Protein AF-A0AAD8BVH4-F1 (afdb_monomer_lite)

InterPro domains:
  IPR006703 AIG1-type guanine nucleotide-binding (G) domain [PF04548] (7-81)
  IPR027417 P-loop containing nucleoside triphosphate hydrolase [G3DSA:3.40.50.300] (2-95)

Secondary structure (DSSP, 8-state):
------HHHHHHT--THHHHHHHHTTT------TT---HHHHHHHHHHHHHHHHT--STTPPP--HHHHHHHHHHHHHHHHHHHHHHHHHHHHHHHHHHHHHT--TT-HHHHHHHHHHHHHHHHHHHHHHHHHHTT-STTHHHHHHHHHHHHHHHHHHHHHHHHHHHHHHHHHHHHHHHHHHHHHHHHHHHHHHHHHHHHHHHHHHHHHHHHHHHHHHHHHHHHHHHHHHHHHHHHHHHHHHHHHHHHHHHSSSSSS--

Organism: Biomphalaria pfeifferi (NCBI:txid112525)

pLDDT: mean 87.46, std 13.31, range [35.53, 96.5]

Sequence (259 aa):
MNKSGSFQDWCLSQKGPFYDLFAECGNRAVLFDNKTMEQIKKEQQLNQLLEIVKALSSDGHRYTNQYFLKAEAERAKTVKKNKPEIQEHNMKEASLIIQKLGKLDICDRAKTLPRLHMLQLRTEDLLNNVVYQDKNTGALKDIIQHANGIKKTVESYIHCTEIAAGIVIKLQQQIDEHQEHRENQVNLISEKILNQNKLSALDKHLKARVRALEIEHLNLSRNTVTRYALAIGKILADSMWHVAPIALGLLGLFAFLNK

Foldseek 3Di:
DDDPDDPLVVQCPDDDPSVVVCVVVVVDDADDDPPDPDPVNVVVSVVSVVVSVVPPPPVPDDDDDPVNVVVLVVLLVVLLVCVVVLVVVLVVLLVVLVVLVVPADLPPLVPRLVSLVVSLVSLVVSLVVLVVSCVPSCSCVVSNVSSVVSNVVSVVSNVVSVVVVVVVVVVVVVVVVVVVVVVVVVVVVVVVVVVVVVVVVVVVVVVVVVVVVVVVVVVVVVVVVVVVVVVVVVVVVVVVVVCVVVVVVVVVVVVPPPD

Structure (mmCIF, N/CA/C/O backbone):
data_AF-A0AAD8BVH4-F1
#
_entry.id   AF-A0AAD8BVH4-F1
#
loop_
_atom_site.group_PDB
_atom_site.id
_atom_site.type_symbol
_atom_site.label_atom_id
_atom_site.label_alt_id
_atom_site.label_comp_id
_atom_site.label_asym_id
_atom_site.label_entity_id
_atom_site.label_seq_id
_atom_site.pdbx_PDB_ins_code
_atom_site.Cartn_x
_atom_site.Cartn_y
_atom_site.Cartn_z
_atom_site.occupancy
_atom_site.B_iso_or_equiv
_atom_site.auth_seq_id
_atom_site.auth_comp_id
_atom_site.auth_asym_id
_atom_site.auth_atom_id
_atom_site.pdbx_PDB_model_num
ATOM 1 N N . MET A 1 1 ? 18.518 -1.195 62.836 1.00 35.53 1 MET A N 1
ATOM 2 C CA . MET A 1 1 ? 19.210 -2.160 61.956 1.00 35.53 1 MET A CA 1
ATOM 3 C C . MET A 1 1 ? 18.305 -2.442 60.768 1.00 35.53 1 MET A C 1
ATOM 5 O O . MET A 1 1 ? 17.329 -3.165 60.919 1.00 35.53 1 MET A O 1
ATOM 9 N N . ASN A 1 2 ? 18.559 -1.792 59.630 1.00 41.38 2 ASN A N 1
ATOM 10 C CA . ASN A 1 2 ? 17.751 -1.952 58.421 1.00 41.38 2 ASN A CA 1
ATOM 11 C C . ASN A 1 2 ? 18.075 -3.307 57.791 1.00 41.38 2 ASN A C 1
ATOM 13 O O . ASN A 1 2 ? 19.156 -3.484 57.236 1.00 41.38 2 ASN A O 1
ATOM 17 N N . LYS A 1 3 ? 17.156 -4.272 57.909 1.00 52.19 3 LYS A N 1
ATOM 18 C CA . LYS A 1 3 ? 17.205 -5.487 57.096 1.00 52.19 3 LYS A CA 1
ATOM 19 C C . LYS A 1 3 ? 17.073 -5.054 55.636 1.00 52.19 3 LYS A C 1
ATOM 21 O O . LYS A 1 3 ? 16.069 -4.456 55.262 1.00 52.19 3 LYS A O 1
ATOM 26 N N . SER A 1 4 ? 18.095 -5.341 54.841 1.00 55.72 4 SER A N 1
ATOM 27 C CA . SER A 1 4 ? 18.098 -5.280 53.381 1.00 55.72 4 SER A CA 1
ATOM 28 C C . SER A 1 4 ? 17.136 -6.335 52.819 1.00 55.72 4 SER A C 1
ATOM 30 O O . SER A 1 4 ? 17.567 -7.381 52.343 1.00 55.72 4 SER A O 1
ATOM 32 N N . GLY A 1 5 ? 15.834 -6.105 52.980 1.00 67.06 5 GLY A N 1
ATOM 33 C CA . GLY A 1 5 ? 14.772 -6.895 52.362 1.00 67.06 5 GLY A CA 1
ATOM 34 C C . GLY A 1 5 ? 14.331 -6.271 51.042 1.00 67.06 5 GLY A C 1
ATOM 35 O O . GLY A 1 5 ? 14.492 -5.067 50.827 1.00 67.06 5 GLY A O 1
ATOM 36 N N . SER A 1 6 ? 13.778 -7.090 50.155 1.00 87.38 6 SER A N 1
ATOM 37 C CA . SER A 1 6 ? 13.094 -6.611 48.955 1.00 87.38 6 SER A CA 1
ATOM 38 C C . SER A 1 6 ? 11.838 -5.805 49.328 1.00 87.38 6 SER A C 1
ATOM 40 O O . SER A 1 6 ? 11.331 -5.889 50.448 1.00 87.38 6 SER A O 1
ATOM 42 N N . PHE A 1 7 ? 11.289 -5.034 48.383 1.00 90.19 7 PHE A N 1
ATOM 43 C CA . PHE A 1 7 ? 10.006 -4.343 48.582 1.00 90.19 7 PHE A CA 1
ATOM 44 C C . PHE A 1 7 ? 8.879 -5.314 48.977 1.00 90.19 7 PHE A C 1
ATOM 46 O O . PHE A 1 7 ? 8.057 -4.996 49.834 1.00 90.19 7 PHE A O 1
ATOM 53 N N . GLN A 1 8 ? 8.890 -6.527 48.421 1.00 90.44 8 GLN A N 1
ATOM 54 C CA . GLN A 1 8 ? 7.919 -7.564 48.756 1.00 90.44 8 GLN A CA 1
ATOM 55 C C . GLN A 1 8 ? 8.024 -7.991 50.229 1.00 90.44 8 GLN A C 1
ATOM 57 O O . GLN A 1 8 ? 7.004 -8.135 50.902 1.00 90.44 8 GLN A O 1
ATOM 62 N N . ASP A 1 9 ? 9.244 -8.122 50.757 1.00 92.38 9 ASP A N 1
ATOM 63 C CA . ASP A 1 9 ? 9.472 -8.444 52.173 1.00 92.38 9 ASP A CA 1
ATOM 64 C C . ASP A 1 9 ? 8.968 -7.322 53.084 1.00 92.38 9 ASP A C 1
ATOM 66 O O . ASP A 1 9 ? 8.397 -7.574 54.148 1.00 92.38 9 ASP A O 1
ATOM 70 N N . TRP A 1 10 ? 9.135 -6.069 52.647 1.00 94.06 10 TRP A N 1
ATOM 71 C CA . TRP A 1 10 ? 8.569 -4.924 53.347 1.00 94.06 10 TRP A CA 1
ATOM 72 C C . TRP A 1 10 ? 7.039 -5.011 53.390 1.00 94.06 10 TRP A C 1
ATOM 74 O O . TRP A 1 10 ? 6.486 -4.899 54.485 1.00 94.06 10 TRP A O 1
ATOM 84 N N . CYS A 1 11 ? 6.364 -5.294 52.267 1.00 93.56 11 CYS A N 1
ATOM 85 C CA . CYS A 1 11 ? 4.905 -5.471 52.216 1.00 93.56 11 CYS A CA 1
ATOM 86 C C . CYS A 1 11 ? 4.417 -6.591 53.148 1.00 93.56 11 CYS A C 1
ATOM 88 O O . CYS A 1 11 ? 3.475 -6.383 53.909 1.00 93.56 11 CYS A O 1
ATOM 90 N N . LEU A 1 12 ? 5.092 -7.745 53.145 1.00 92.62 12 LEU A N 1
ATOM 91 C CA . LEU A 1 12 ? 4.748 -8.896 53.990 1.00 92.62 12 LEU A CA 1
ATOM 92 C C . LEU A 1 12 ? 4.963 -8.640 55.488 1.00 92.62 12 LEU A C 1
ATOM 94 O O . LEU A 1 12 ? 4.329 -9.280 56.321 1.00 92.62 12 LEU A O 1
ATOM 98 N N . SER A 1 13 ? 5.854 -7.711 55.843 1.00 93.56 13 SER A N 1
ATOM 99 C CA . SER A 1 13 ? 6.112 -7.343 57.241 1.00 93.56 13 SER A CA 1
ATOM 100 C C . SER A 1 13 ? 5.105 -6.343 57.827 1.00 93.56 13 SER A C 1
ATOM 102 O O . SER A 1 13 ? 5.124 -6.102 59.039 1.00 93.56 13 SER A O 1
ATOM 104 N N . GLN A 1 14 ? 4.240 -5.754 56.991 1.00 94.50 14 GLN A N 1
ATOM 105 C CA . GLN A 1 14 ? 3.216 -4.806 57.434 1.00 94.50 14 GLN A CA 1
ATOM 106 C C . GLN A 1 14 ? 2.093 -5.508 58.216 1.00 94.50 14 GLN A C 1
ATOM 108 O O . GLN A 1 14 ? 1.915 -6.721 58.135 1.00 94.50 14 GLN A O 1
ATOM 113 N N . LYS A 1 15 ? 1.323 -4.739 58.996 1.00 94.69 15 LYS A N 1
ATOM 114 C CA . LYS A 1 15 ? 0.205 -5.239 59.816 1.00 94.69 15 LYS A CA 1
ATOM 115 C C . LYS A 1 15 ? -1.032 -4.353 59.667 1.00 94.69 15 LYS A C 1
ATOM 117 O O . LYS A 1 15 ? -0.919 -3.186 59.293 1.00 94.69 15 LYS A O 1
ATOM 122 N N . GLY A 1 16 ? -2.192 -4.892 60.038 1.00 95.75 16 GLY A N 1
ATOM 123 C CA . GLY A 1 16 ? -3.461 -4.163 60.051 1.00 95.75 16 GLY A CA 1
ATOM 124 C C . GLY A 1 16 ? -4.034 -3.942 58.645 1.00 95.75 16 GLY A C 1
ATOM 125 O O . GLY A 1 16 ? -3.725 -4.723 57.746 1.00 95.75 16 GLY A O 1
ATOM 126 N N . PRO A 1 17 ? -4.797 -2.853 58.423 1.00 96.50 17 PRO A N 1
ATOM 127 C CA . PRO A 1 17 ? -5.592 -2.670 57.203 1.00 96.50 17 PRO A CA 1
ATOM 128 C C . PRO A 1 17 ? -4.803 -2.754 55.890 1.00 96.50 17 PRO A C 1
ATOM 130 O O . PRO A 1 17 ? -5.338 -3.169 54.867 1.00 96.50 17 PRO A O 1
ATOM 133 N N . PHE A 1 18 ? -3.523 -2.367 55.901 1.00 94.50 18 PHE A N 1
ATOM 134 C CA . PHE A 1 18 ? -2.667 -2.489 54.720 1.00 94.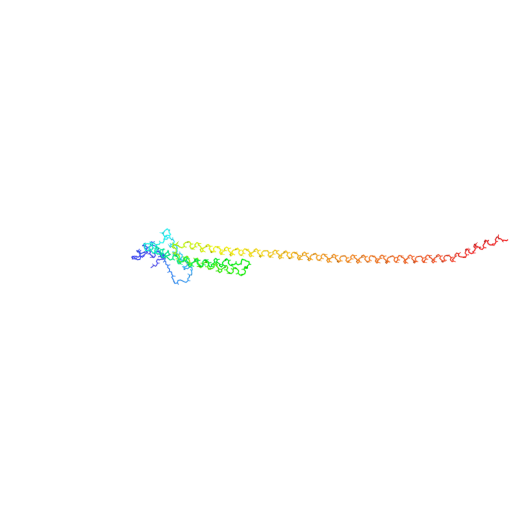50 18 PHE A CA 1
ATOM 135 C C . PHE A 1 18 ? -2.379 -3.951 54.364 1.00 94.50 18 PHE A C 1
ATOM 137 O O . PHE A 1 18 ? -2.430 -4.314 53.192 1.00 94.50 18 PHE A O 1
ATOM 144 N N . TYR A 1 19 ? -2.061 -4.777 55.366 1.00 95.44 19 TYR A N 1
ATOM 145 C CA . TYR A 1 19 ? -1.791 -6.197 55.150 1.00 95.44 19 TYR A CA 1
ATOM 146 C C . TYR A 1 19 ? -3.046 -6.906 54.639 1.00 95.44 19 TYR A C 1
ATOM 148 O O . TYR A 1 19 ? -2.961 -7.677 53.687 1.00 95.44 19 TYR A O 1
ATOM 156 N N . ASP A 1 20 ? -4.205 -6.576 55.214 1.00 96.50 20 ASP A N 1
ATOM 157 C CA . ASP A 1 20 ? -5.492 -7.140 54.805 1.00 96.50 20 ASP A CA 1
ATOM 158 C C . ASP A 1 20 ? -5.790 -6.814 53.330 1.00 96.50 20 ASP A C 1
ATOM 160 O O . ASP A 1 20 ? -6.040 -7.720 52.536 1.00 96.50 20 ASP A O 1
ATOM 164 N N . LEU A 1 21 ? -5.633 -5.548 52.918 1.00 96.12 21 LEU A N 1
ATOM 165 C CA . LEU A 1 21 ? -5.791 -5.130 51.519 1.00 96.12 21 LEU A CA 1
ATOM 166 C C . LEU A 1 21 ? -4.787 -5.819 50.581 1.00 96.12 21 LEU A C 1
ATOM 168 O O . LEU A 1 21 ? -5.137 -6.252 49.483 1.00 96.12 21 LEU A O 1
ATOM 172 N N . PHE A 1 22 ? -3.523 -5.920 50.994 1.00 94.38 22 PHE A N 1
ATOM 173 C CA . PHE A 1 22 ? -2.490 -6.583 50.203 1.00 94.38 22 PHE A CA 1
ATOM 174 C C . PHE A 1 22 ? -2.812 -8.070 49.984 1.00 94.38 22 PHE A C 1
ATOM 176 O O . PHE A 1 22 ? -2.666 -8.574 48.864 1.00 94.38 22 PHE A O 1
ATOM 183 N N . ALA A 1 23 ? -3.318 -8.744 51.021 1.00 94.31 23 ALA A N 1
ATOM 184 C CA . ALA A 1 23 ? -3.772 -10.127 50.958 1.00 94.31 23 ALA A CA 1
ATOM 185 C C . ALA A 1 23 ? -5.018 -10.289 50.067 1.00 94.31 23 ALA A C 1
ATOM 187 O O . ALA A 1 23 ? -5.037 -11.182 49.219 1.00 94.31 23 ALA A O 1
ATOM 188 N N . GLU A 1 24 ? -6.017 -9.403 50.175 1.00 94.50 24 GLU A N 1
ATOM 189 C CA . GLU A 1 24 ? -7.196 -9.371 49.288 1.00 94.50 24 GLU A CA 1
ATOM 190 C C . GLU A 1 24 ? -6.807 -9.192 47.813 1.00 94.50 24 GLU A C 1
ATOM 192 O O . GLU A 1 24 ? -7.385 -9.803 46.911 1.00 94.50 24 GLU A O 1
ATOM 197 N N . CYS A 1 25 ? -5.768 -8.398 47.550 1.00 92.94 25 CYS A N 1
ATOM 198 C CA . CYS A 1 25 ? -5.201 -8.229 46.220 1.00 92.94 25 CYS A CA 1
ATOM 199 C C . CYS A 1 25 ? -4.320 -9.406 45.767 1.00 92.94 25 CYS A C 1
ATOM 201 O O . CYS A 1 25 ? -3.724 -9.307 44.692 1.00 92.94 25 CYS A O 1
ATOM 203 N N . GLY A 1 26 ? -4.236 -10.509 46.515 1.00 91.94 26 GLY A N 1
ATOM 204 C CA . GLY A 1 26 ? -3.460 -11.698 46.154 1.00 91.94 26 GLY A CA 1
ATOM 205 C C . GLY A 1 26 ? -1.948 -11.491 46.240 1.00 91.94 26 GLY A C 1
ATOM 206 O O . GLY A 1 26 ? -1.212 -12.046 45.427 1.00 91.94 26 GLY A O 1
ATOM 207 N N . ASN A 1 27 ? -1.483 -10.659 47.177 1.00 93.38 27 ASN A N 1
ATOM 208 C CA . ASN A 1 27 ? -0.072 -10.302 47.375 1.00 93.38 27 ASN A CA 1
ATOM 209 C C . ASN A 1 27 ? 0.599 -9.662 46.142 1.00 93.38 27 ASN A C 1
ATOM 211 O O . ASN A 1 27 ? 1.822 -9.722 45.978 1.00 93.38 27 ASN A O 1
ATOM 215 N N . ARG A 1 28 ? -0.202 -9.051 45.259 1.00 92.25 28 ARG A N 1
ATOM 216 C CA . ARG A 1 28 ? 0.262 -8.343 44.059 1.00 92.25 28 ARG A CA 1
ATOM 217 C C . ARG A 1 28 ? 0.547 -6.883 44.409 1.00 92.25 28 ARG A C 1
ATOM 219 O O . ARG A 1 28 ? -0.378 -6.141 44.724 1.00 92.25 28 ARG A O 1
ATOM 226 N N . ALA A 1 29 ? 1.806 -6.461 44.319 1.00 93.44 29 ALA A N 1
ATOM 227 C CA . ALA A 1 29 ? 2.207 -5.063 44.474 1.00 93.44 29 ALA A CA 1
ATOM 228 C C . ALA A 1 29 ? 3.377 -4.715 43.549 1.00 93.44 29 ALA A C 1
ATOM 230 O O . ALA A 1 29 ? 4.194 -5.569 43.210 1.00 93.44 29 ALA A O 1
ATOM 231 N N . VAL A 1 30 ? 3.459 -3.441 43.160 1.00 93.19 30 VAL A N 1
ATOM 232 C CA . VAL A 1 30 ? 4.566 -2.883 42.371 1.00 93.19 30 VAL A CA 1
ATOM 233 C C . VAL A 1 30 ? 4.955 -1.537 42.957 1.00 93.19 30 VAL A C 1
ATOM 235 O O . VAL A 1 30 ? 4.087 -0.733 43.296 1.00 93.19 30 VAL A O 1
ATOM 238 N N . LEU A 1 31 ? 6.259 -1.288 43.055 1.00 93.75 31 LEU A N 1
ATOM 239 C CA . LEU A 1 31 ? 6.808 -0.015 43.502 1.00 93.75 31 LEU A CA 1
ATOM 240 C C . LEU A 1 31 ? 7.266 0.807 42.294 1.00 93.75 31 LEU A C 1
ATOM 242 O O . LEU A 1 31 ? 8.107 0.359 41.518 1.00 93.75 31 LEU A O 1
ATOM 246 N N . PHE A 1 32 ? 6.747 2.027 42.174 1.00 95.50 32 PHE A N 1
ATOM 247 C CA . PHE A 1 32 ? 7.153 2.986 41.148 1.00 95.50 32 PHE A CA 1
ATOM 248 C C . PHE A 1 32 ? 7.936 4.142 41.767 1.00 95.50 32 PHE A C 1
ATOM 250 O O . PHE A 1 32 ? 7.490 4.754 42.739 1.00 95.50 32 PHE A O 1
ATOM 257 N N . ASP A 1 33 ? 9.070 4.486 41.155 1.00 95.69 33 ASP A N 1
ATOM 258 C CA . ASP A 1 33 ? 9.772 5.742 41.422 1.00 95.69 33 ASP A CA 1
ATOM 259 C C . ASP A 1 33 ? 9.446 6.739 40.308 1.00 95.69 33 ASP A C 1
ATOM 261 O O . ASP A 1 33 ? 10.172 6.875 39.325 1.00 95.69 33 ASP A O 1
ATOM 265 N N . ASN A 1 34 ? 8.342 7.466 40.476 1.00 96.06 34 ASN A N 1
ATOM 266 C CA . ASN A 1 34 ? 7.872 8.442 39.489 1.00 96.06 34 ASN A CA 1
ATOM 267 C C . ASN A 1 34 ? 8.801 9.661 39.323 1.00 96.06 34 ASN A C 1
ATOM 269 O O . ASN A 1 34 ? 8.545 10.500 38.461 1.00 96.06 34 ASN A O 1
ATOM 273 N N . LYS A 1 35 ? 9.855 9.791 40.142 1.00 96.50 35 LYS A N 1
ATOM 274 C CA . LYS A 1 35 ? 10.849 10.868 40.035 1.00 96.50 35 LYS A CA 1
ATOM 275 C C . LYS A 1 35 ? 12.102 10.441 39.273 1.00 96.50 35 LYS A C 1
ATOM 277 O O . LYS A 1 35 ? 12.937 11.294 38.972 1.00 96.50 35 LYS A O 1
ATOM 282 N N . THR A 1 36 ? 12.253 9.154 38.960 1.00 94.19 36 THR A N 1
ATOM 283 C CA . THR A 1 36 ? 13.431 8.673 38.241 1.00 94.19 36 THR A CA 1
ATOM 284 C C . THR A 1 36 ? 13.495 9.271 36.833 1.00 94.19 36 THR A C 1
ATOM 286 O O . THR A 1 36 ? 12.498 9.323 36.109 1.00 94.19 36 THR A O 1
ATOM 289 N N . MET A 1 37 ? 14.679 9.723 36.420 1.00 95.25 37 MET A N 1
ATOM 290 C CA . MET A 1 37 ? 14.934 10.197 35.051 1.00 95.25 37 MET A CA 1
ATOM 291 C C . MET A 1 37 ? 15.593 9.117 34.186 1.00 95.25 37 MET A C 1
ATOM 293 O O . MET A 1 37 ? 15.689 9.268 32.972 1.00 95.25 37 MET A O 1
ATOM 297 N N . GLU A 1 38 ? 16.006 8.005 34.796 1.00 96.44 38 GLU A N 1
ATOM 298 C CA . GLU A 1 38 ? 16.668 6.899 34.115 1.00 96.44 38 GLU A CA 1
ATOM 299 C C . GLU A 1 38 ? 15.652 6.055 33.338 1.00 96.44 38 GLU A C 1
ATOM 301 O O . GLU A 1 38 ? 14.814 5.366 33.922 1.00 96.44 38 GLU A O 1
ATOM 306 N N . GLN A 1 39 ? 15.753 6.075 32.008 1.00 95.69 39 GLN A N 1
ATOM 307 C CA . GLN A 1 39 ? 14.841 5.349 31.119 1.00 95.69 39 GLN A CA 1
ATOM 308 C C . GLN A 1 39 ? 14.821 3.839 31.402 1.00 95.69 39 GLN A C 1
ATOM 310 O O . GLN A 1 39 ? 13.753 3.237 31.451 1.00 95.69 39 GLN A O 1
ATOM 315 N N . ILE A 1 40 ? 15.985 3.250 31.690 1.00 96.25 40 ILE A N 1
ATOM 316 C CA . ILE A 1 40 ? 16.108 1.820 32.006 1.00 96.25 40 ILE A CA 1
ATOM 317 C C . ILE A 1 40 ? 15.288 1.463 33.255 1.00 96.25 40 ILE A C 1
ATOM 319 O O . ILE A 1 40 ? 14.570 0.465 33.256 1.00 96.25 40 ILE A O 1
ATOM 323 N N . LYS A 1 41 ? 15.334 2.290 34.309 1.00 94.25 41 LYS A N 1
ATOM 324 C CA . LYS A 1 41 ? 14.553 2.058 35.535 1.00 94.25 41 LYS A CA 1
ATOM 325 C C . LYS A 1 41 ? 13.051 2.198 35.286 1.00 94.25 41 LYS A C 1
ATOM 327 O O . LYS A 1 41 ? 12.281 1.406 35.825 1.00 94.25 41 LYS A O 1
ATOM 332 N N . LYS A 1 42 ? 12.633 3.145 34.437 1.00 95.44 42 LYS A N 1
ATOM 333 C CA . LYS A 1 42 ? 11.223 3.290 34.023 1.00 95.44 42 LYS A CA 1
ATOM 334 C C . LYS A 1 42 ? 10.725 2.051 33.289 1.00 95.44 42 LYS A C 1
ATOM 336 O O . LYS A 1 42 ? 9.660 1.535 33.611 1.00 95.44 42 LYS A O 1
ATOM 341 N N . GLU A 1 43 ? 11.505 1.557 32.332 1.00 96.31 43 GLU A N 1
ATOM 342 C CA . GLU A 1 43 ? 11.167 0.354 31.568 1.00 96.31 43 GLU A CA 1
ATOM 343 C C . GLU A 1 43 ? 11.117 -0.886 32.460 1.00 96.31 43 GLU A C 1
ATOM 345 O O . GLU A 1 43 ? 10.186 -1.677 32.350 1.00 96.31 43 GLU A O 1
ATOM 350 N N . GLN A 1 44 ? 12.054 -1.034 33.400 1.00 95.06 44 GLN A N 1
ATOM 351 C CA . GLN A 1 44 ? 12.033 -2.128 34.374 1.00 95.06 44 GLN A CA 1
ATOM 352 C C . GLN A 1 44 ? 10.771 -2.104 35.249 1.00 95.06 44 GLN A C 1
ATOM 354 O O . GLN A 1 44 ? 10.120 -3.137 35.398 1.00 95.06 44 GLN A O 1
ATOM 359 N N . GLN A 1 45 ? 10.391 -0.939 35.784 1.00 94.56 45 GLN A N 1
ATOM 360 C CA . GLN A 1 45 ? 9.173 -0.780 36.593 1.00 94.56 45 GLN A CA 1
ATOM 361 C C . GLN A 1 45 ? 7.902 -1.055 35.775 1.00 94.56 45 GLN A C 1
ATOM 363 O O . GLN A 1 45 ? 6.994 -1.748 36.241 1.00 94.56 45 GLN A O 1
ATOM 368 N N . LEU A 1 46 ? 7.851 -0.573 34.529 1.00 95.88 46 LEU A N 1
ATOM 369 C CA . LEU A 1 46 ? 6.743 -0.842 33.614 1.00 95.88 46 LEU A CA 1
ATOM 370 C C . LEU A 1 46 ? 6.631 -2.336 33.289 1.00 95.88 46 LEU A C 1
ATOM 372 O O . LEU A 1 46 ? 5.539 -2.897 33.343 1.00 95.88 46 LEU A O 1
ATOM 376 N N . ASN A 1 47 ? 7.751 -2.992 32.992 1.00 96.00 47 ASN A N 1
ATOM 377 C CA . ASN A 1 47 ? 7.774 -4.418 32.684 1.00 96.00 47 ASN A CA 1
ATOM 378 C C . ASN A 1 47 ? 7.312 -5.256 33.882 1.00 96.00 47 ASN A C 1
ATOM 380 O O . ASN A 1 47 ? 6.507 -6.163 33.697 1.00 96.00 47 ASN A O 1
ATOM 384 N N . GLN A 1 48 ? 7.727 -4.919 35.108 1.00 94.50 48 GLN A N 1
ATOM 385 C CA . GLN A 1 48 ? 7.232 -5.584 36.322 1.00 94.50 48 GLN A CA 1
ATOM 386 C C . GLN A 1 48 ? 5.705 -5.495 36.450 1.00 94.50 48 GLN A C 1
ATOM 388 O O . GLN A 1 48 ? 5.050 -6.498 36.738 1.00 94.50 48 GLN A O 1
ATOM 393 N N . LEU A 1 49 ? 5.122 -4.321 36.185 1.00 95.12 49 LEU A N 1
ATOM 394 C CA . LEU A 1 49 ? 3.669 -4.149 36.167 1.00 95.12 49 LEU A CA 1
ATOM 395 C C . LEU A 1 49 ? 3.006 -5.015 35.089 1.00 95.12 49 LEU A C 1
ATOM 397 O O . LEU A 1 49 ? 2.021 -5.695 35.374 1.00 95.12 49 LEU A O 1
ATOM 401 N N . LEU A 1 50 ? 3.534 -5.005 33.864 1.00 93.88 50 LEU A N 1
ATOM 402 C CA . LEU A 1 50 ? 2.971 -5.775 32.754 1.00 93.88 50 LEU A CA 1
ATOM 403 C C . LEU A 1 50 ? 3.022 -7.284 33.013 1.00 93.88 50 LEU A C 1
ATOM 405 O O . LEU A 1 50 ? 2.056 -7.972 32.695 1.00 93.88 50 LEU A O 1
ATOM 409 N N . GLU A 1 51 ? 4.093 -7.797 33.618 1.00 92.31 51 GLU A N 1
ATOM 410 C CA . GLU A 1 51 ? 4.193 -9.212 33.989 1.00 92.31 51 GLU A CA 1
ATOM 411 C C . GLU A 1 51 ? 3.153 -9.602 35.047 1.00 92.31 51 GLU A C 1
ATOM 413 O O . GLU A 1 51 ? 2.480 -10.622 34.901 1.00 92.31 51 GLU A O 1
ATOM 418 N N . ILE A 1 52 ? 2.922 -8.756 36.057 1.00 90.94 52 ILE A N 1
ATOM 419 C CA . ILE A 1 52 ? 1.859 -8.994 37.047 1.00 90.94 52 ILE A CA 1
ATOM 420 C C . ILE A 1 52 ? 0.476 -8.964 36.393 1.00 90.94 52 ILE A C 1
ATOM 422 O O . ILE A 1 52 ? -0.352 -9.817 36.701 1.00 90.94 52 ILE A O 1
ATOM 426 N N . VAL A 1 53 ? 0.224 -8.024 35.476 1.00 89.81 53 VAL A N 1
ATOM 427 C CA . VAL A 1 53 ? -1.048 -7.940 34.739 1.00 89.81 53 VAL A CA 1
ATOM 428 C C . VAL A 1 53 ? -1.265 -9.172 33.857 1.00 89.81 53 VAL A C 1
ATOM 430 O O . VAL A 1 53 ? -2.373 -9.702 33.835 1.00 89.81 53 VAL A O 1
ATOM 433 N N . LYS A 1 54 ? -0.229 -9.664 33.166 1.00 87.88 54 LYS A N 1
ATOM 434 C CA . LYS A 1 54 ? -0.301 -10.901 32.365 1.00 87.88 54 LYS A CA 1
ATOM 435 C C . LYS A 1 54 ? -0.581 -12.134 33.225 1.00 87.88 54 LYS A C 1
ATOM 437 O O . LYS A 1 54 ? -1.287 -13.029 32.775 1.00 87.88 54 LYS A O 1
ATOM 442 N N . ALA A 1 55 ? -0.045 -12.173 34.444 1.00 87.25 55 ALA A N 1
ATOM 443 C CA . ALA A 1 55 ? -0.252 -13.260 35.395 1.00 87.25 55 ALA A CA 1
ATOM 444 C C . ALA A 1 55 ? -1.614 -13.204 36.119 1.00 87.25 55 ALA A C 1
ATOM 446 O O . ALA A 1 55 ? -1.913 -14.093 36.916 1.00 87.25 55 ALA A O 1
ATOM 447 N N . LEU A 1 56 ? -2.450 -12.182 35.879 1.00 87.44 56 LEU A N 1
ATOM 448 C CA . LEU A 1 56 ? -3.814 -12.150 36.407 1.00 87.44 56 LEU A CA 1
ATOM 449 C C . LEU A 1 56 ? -4.630 -13.287 35.775 1.00 87.44 56 LEU A C 1
ATOM 451 O O . LEU A 1 56 ? -5.042 -13.208 34.620 1.00 87.44 56 LEU A O 1
ATOM 455 N N . SER A 1 57 ? -4.869 -14.343 36.555 1.00 64.75 57 SER A N 1
ATOM 456 C CA . SER A 1 57 ? -5.686 -15.500 36.183 1.00 64.75 57 SER A CA 1
ATOM 457 C C . SER A 1 57 ? -7.149 -15.105 35.999 1.00 64.75 57 SER A C 1
ATOM 459 O O . SER A 1 57 ? -7.963 -15.206 36.915 1.00 64.75 57 SER A O 1
ATOM 461 N N . SER A 1 58 ? -7.486 -14.623 34.812 1.00 68.12 58 SER A N 1
ATOM 462 C CA . SER A 1 58 ? -8.867 -14.415 34.386 1.00 68.12 58 SER A CA 1
ATOM 463 C C . SER A 1 58 ? -9.186 -15.123 33.070 1.00 68.12 58 SER A C 1
ATOM 465 O O . SER A 1 58 ? -10.146 -14.745 32.412 1.00 68.12 58 SER A O 1
ATOM 467 N N . ASP A 1 59 ? -8.382 -16.106 32.644 1.00 70.69 59 ASP A N 1
ATOM 468 C CA . ASP A 1 59 ? -8.479 -16.748 31.319 1.00 70.69 59 ASP A CA 1
ATOM 469 C C . ASP A 1 59 ? -8.528 -15.723 30.163 1.00 70.69 59 ASP A C 1
ATOM 471 O O . ASP A 1 59 ? -9.146 -15.924 29.118 1.00 70.69 59 ASP A O 1
ATOM 475 N N . GLY A 1 60 ? -7.888 -14.564 30.365 1.00 73.88 60 GLY A N 1
ATOM 476 C CA . GLY A 1 60 ? -7.911 -13.436 29.432 1.00 73.88 60 GLY A CA 1
ATOM 477 C C . GLY A 1 60 ? -9.192 -12.590 29.474 1.00 73.88 60 GLY A C 1
ATOM 478 O O . GLY A 1 60 ? -9.362 -11.686 28.653 1.00 73.88 60 GLY A O 1
ATOM 479 N N . HIS A 1 61 ? -10.105 -12.840 30.411 1.00 80.94 61 HIS A N 1
ATOM 480 C CA . HIS A 1 61 ? -11.332 -12.068 30.581 1.00 80.94 61 HIS A CA 1
ATOM 481 C C . HIS A 1 61 ? -11.100 -10.800 31.400 1.00 80.94 61 HIS A C 1
ATOM 483 O O . HIS A 1 61 ? -10.362 -10.762 32.384 1.00 80.94 61 HIS A O 1
ATOM 489 N N . ARG A 1 62 ? -11.759 -9.722 30.983 1.00 85.81 62 ARG A N 1
ATOM 490 C CA . ARG A 1 62 ? -11.750 -8.451 31.711 1.00 85.81 62 ARG A CA 1
ATOM 491 C C . ARG A 1 62 ? -12.730 -8.525 32.874 1.00 85.81 62 ARG A C 1
ATOM 493 O O . ARG A 1 62 ? -13.712 -9.263 32.813 1.00 85.81 62 ARG A O 1
ATOM 500 N N . TYR A 1 63 ? -12.499 -7.705 33.896 1.00 87.75 63 TYR A N 1
ATOM 501 C CA . TYR A 1 63 ? -13.493 -7.495 34.943 1.00 87.75 63 TYR A CA 1
ATOM 502 C C . TYR A 1 63 ? -14.840 -7.110 34.315 1.00 87.75 63 TYR A C 1
ATOM 504 O O . TYR A 1 63 ? -14.917 -6.176 33.514 1.00 87.75 63 TYR A O 1
ATOM 512 N N . THR A 1 64 ? -15.889 -7.850 34.666 1.00 89.38 64 THR A N 1
ATOM 513 C CA . THR A 1 64 ? -17.246 -7.643 34.161 1.00 89.38 64 THR A CA 1
ATOM 514 C C . THR A 1 64 ? -18.258 -7.799 35.288 1.00 89.38 64 THR A C 1
ATOM 516 O O . THR A 1 64 ? -18.037 -8.524 36.256 1.00 89.38 64 THR A O 1
ATOM 519 N N . ASN A 1 65 ? -19.375 -7.089 35.174 1.00 92.50 65 ASN A N 1
ATOM 520 C CA . ASN A 1 65 ? -20.501 -7.147 36.094 1.00 92.50 65 ASN A CA 1
ATOM 521 C C . ASN A 1 65 ? -21.793 -6.784 35.341 1.00 92.50 65 ASN A C 1
ATOM 523 O O . ASN A 1 65 ? -21.768 -6.429 34.160 1.00 92.50 65 ASN A O 1
ATOM 527 N N . GLN A 1 66 ? -22.936 -6.843 36.026 1.00 94.62 66 GLN A N 1
ATOM 528 C CA . GLN A 1 66 ? -24.240 -6.571 35.411 1.00 94.62 66 GLN A CA 1
ATOM 529 C C . GLN A 1 66 ? -24.342 -5.168 34.788 1.00 94.62 66 GLN A C 1
ATOM 531 O O . GLN A 1 66 ? -25.012 -4.998 33.769 1.00 94.62 66 GLN A O 1
ATOM 536 N N . TYR A 1 67 ? -23.656 -4.168 35.349 1.00 94.25 67 TYR A N 1
ATOM 537 C CA . TYR A 1 67 ? -23.642 -2.815 34.793 1.00 94.25 67 TYR A CA 1
ATOM 538 C C . TYR A 1 67 ? -22.872 -2.749 33.472 1.00 94.25 67 TYR A C 1
ATOM 540 O O . TYR A 1 67 ? -23.334 -2.080 32.546 1.00 94.25 67 TYR A O 1
ATOM 548 N N . PHE A 1 68 ? -21.757 -3.477 33.340 1.00 92.69 68 PHE A N 1
ATOM 549 C CA . PHE A 1 68 ? -21.027 -3.577 32.072 1.00 92.69 68 PHE A CA 1
ATOM 550 C C . PHE A 1 68 ? -21.867 -4.246 30.983 1.00 92.69 68 PHE A C 1
ATOM 552 O O . PHE A 1 68 ? -21.956 -3.706 29.879 1.00 92.69 68 PHE A O 1
ATOM 559 N N . LEU A 1 69 ? -22.539 -5.353 31.314 1.00 90.38 69 LEU A N 1
ATOM 560 C CA . LEU A 1 69 ? -23.427 -6.065 30.388 1.00 90.38 69 LEU A CA 1
ATOM 561 C C . LEU A 1 69 ? -24.609 -5.187 29.952 1.00 90.38 69 LEU A C 1
ATOM 563 O O . LEU A 1 69 ? -24.932 -5.099 28.768 1.00 90.38 69 LEU A O 1
ATOM 567 N N . LYS A 1 70 ? -25.230 -4.466 30.896 1.00 93.75 70 LYS A N 1
ATOM 568 C CA . LYS A 1 70 ? -26.315 -3.524 30.589 1.00 93.75 70 LYS A CA 1
ATOM 569 C C . LYS A 1 70 ? -25.830 -2.382 29.696 1.00 93.75 70 LYS A C 1
ATOM 571 O O . LYS A 1 70 ? -26.495 -2.046 28.720 1.00 93.75 70 LYS A O 1
ATOM 576 N N . ALA A 1 71 ? -24.668 -1.805 29.996 1.00 90.75 71 ALA A N 1
ATOM 577 C CA . ALA A 1 71 ? -24.085 -0.744 29.182 1.00 90.75 71 ALA A CA 1
ATOM 578 C C . ALA A 1 71 ? -23.753 -1.227 27.760 1.00 90.75 71 ALA A C 1
ATOM 580 O O . ALA A 1 71 ? -23.945 -0.481 26.803 1.00 90.75 71 ALA A O 1
ATOM 581 N N . GLU A 1 72 ? -23.280 -2.463 27.599 1.00 88.81 72 GLU A N 1
ATOM 582 C CA . GLU A 1 72 ? -23.045 -3.077 26.289 1.00 88.81 72 GLU A CA 1
ATOM 583 C C . GLU A 1 72 ? -24.335 -3.239 25.481 1.00 88.81 72 GLU A C 1
ATOM 585 O O . GLU A 1 72 ? -24.394 -2.797 24.331 1.00 88.81 72 GLU A O 1
ATOM 590 N N . ALA A 1 73 ? -25.391 -3.773 26.098 1.00 90.00 73 ALA A N 1
ATOM 591 C CA . ALA A 1 73 ? -26.693 -3.915 25.455 1.00 90.00 73 ALA A CA 1
ATOM 592 C C . ALA A 1 73 ? -27.275 -2.560 25.013 1.00 90.00 73 ALA A C 1
ATOM 594 O O . ALA A 1 73 ? -27.773 -2.431 23.894 1.00 90.00 73 ALA A O 1
ATOM 595 N N . GLU A 1 74 ? -27.180 -1.526 25.854 1.00 91.62 74 GLU A N 1
ATOM 596 C CA . GLU A 1 74 ? -27.654 -0.179 25.509 1.00 91.62 74 GLU A CA 1
ATOM 597 C C . GLU A 1 74 ? -26.807 0.484 24.410 1.00 91.62 74 GLU A C 1
ATOM 599 O O . GLU A 1 74 ? -27.357 1.134 23.512 1.00 91.62 74 GLU A O 1
ATOM 604 N N . ARG A 1 75 ? -25.480 0.269 24.400 1.00 89.38 75 ARG A N 1
ATOM 605 C CA . ARG A 1 75 ? -24.619 0.696 23.282 1.00 89.38 75 ARG A CA 1
ATOM 606 C C . ARG A 1 75 ? -25.060 0.041 21.976 1.00 89.38 75 ARG A C 1
ATOM 608 O O . ARG A 1 75 ? -25.265 0.753 20.995 1.00 89.38 75 ARG A O 1
ATOM 615 N N . ALA A 1 76 ? -25.266 -1.276 21.972 1.00 90.06 76 ALA A N 1
ATOM 616 C CA . ALA A 1 76 ? -25.701 -2.013 20.787 1.00 90.06 76 ALA A CA 1
ATOM 617 C C . ALA A 1 76 ? -27.068 -1.531 20.273 1.00 90.06 76 ALA A C 1
ATOM 619 O O . ALA A 1 76 ? -27.237 -1.319 19.072 1.00 90.06 76 ALA A O 1
ATOM 620 N N . LYS A 1 77 ? -28.032 -1.274 21.171 1.00 92.31 77 LYS A N 1
ATOM 621 C CA . LYS A 1 77 ? -29.332 -0.681 20.807 1.00 92.31 77 LYS A CA 1
ATOM 622 C C . LYS A 1 77 ? -29.178 0.697 20.170 1.00 92.31 77 LYS A C 1
ATOM 624 O O . LYS A 1 77 ? -29.814 0.967 19.155 1.00 92.31 77 LYS A O 1
ATOM 629 N N . THR A 1 78 ? -28.327 1.548 20.741 1.00 91.62 78 THR A N 1
ATOM 630 C CA . THR A 1 78 ? -28.080 2.905 20.229 1.00 91.62 78 THR A CA 1
ATOM 631 C C . THR A 1 78 ? -27.460 2.867 18.834 1.00 91.62 78 THR A C 1
ATOM 633 O O . THR A 1 78 ? -27.950 3.537 17.929 1.00 91.62 78 THR A O 1
ATOM 636 N N . VAL A 1 79 ? -26.434 2.034 18.626 1.00 91.06 79 VAL A N 1
ATOM 637 C CA . VAL A 1 79 ? -25.808 1.864 17.303 1.00 91.06 79 VAL A CA 1
ATOM 638 C C . VAL A 1 79 ? -26.816 1.304 16.300 1.00 91.06 79 VAL A C 1
ATOM 640 O O . VAL A 1 79 ? -26.934 1.828 15.198 1.00 91.06 79 VAL A O 1
ATOM 643 N N . LYS A 1 80 ? -27.615 0.300 16.684 1.00 90.88 80 LYS A N 1
ATOM 644 C CA . LYS A 1 80 ? -28.649 -0.275 15.812 1.00 90.88 80 LYS A CA 1
ATOM 645 C C . LYS A 1 80 ? -29.729 0.742 15.431 1.00 90.88 80 LYS A C 1
ATOM 647 O O . LYS A 1 80 ? -30.166 0.746 14.285 1.00 90.88 80 LYS A O 1
ATOM 652 N N . LYS A 1 81 ? -30.140 1.608 16.362 1.00 92.19 81 LYS A N 1
ATOM 653 C CA . LYS A 1 81 ? -31.091 2.698 16.101 1.00 92.19 81 LYS A CA 1
ATOM 654 C C . LYS A 1 81 ? -30.522 3.716 15.110 1.00 92.19 81 LYS A C 1
ATOM 656 O O . LYS A 1 81 ? -31.237 4.139 14.211 1.00 92.19 81 LYS A O 1
ATOM 661 N N . ASN A 1 82 ? -29.244 4.061 15.253 1.00 91.94 82 ASN A N 1
ATOM 662 C CA . ASN A 1 82 ? -28.572 5.050 14.406 1.00 91.94 82 ASN A CA 1
ATOM 663 C C . ASN A 1 82 ? -28.040 4.454 13.090 1.00 91.94 82 ASN A C 1
ATOM 665 O O . ASN A 1 82 ? -27.583 5.194 12.221 1.00 91.94 82 ASN A O 1
ATOM 669 N N . LYS A 1 83 ? -28.108 3.126 12.922 1.00 91.81 83 LYS A N 1
ATOM 670 C CA . LYS A 1 83 ? -27.607 2.412 11.742 1.00 91.81 83 LYS A CA 1
ATOM 671 C C . LYS A 1 83 ? -28.078 3.016 10.410 1.00 91.81 83 LYS A C 1
ATOM 673 O O . LYS A 1 83 ? -27.217 3.149 9.550 1.00 91.81 83 LYS A O 1
ATOM 678 N N . PRO A 1 84 ? -29.353 3.403 10.202 1.00 92.25 84 PRO A N 1
ATOM 679 C CA . PRO A 1 84 ? -29.793 3.944 8.913 1.00 92.25 84 PRO A CA 1
ATOM 680 C C . PRO A 1 84 ? -29.073 5.241 8.527 1.00 92.25 84 PRO A C 1
ATOM 682 O O . PRO A 1 84 ? -28.604 5.369 7.402 1.00 92.25 84 PRO A O 1
ATOM 685 N N . GLU A 1 85 ? -28.925 6.167 9.474 1.00 92.19 85 GLU A N 1
ATOM 686 C CA . GLU A 1 85 ? -28.251 7.453 9.260 1.00 92.19 85 GLU A CA 1
ATOM 687 C C . GLU A 1 85 ? -26.748 7.256 9.015 1.00 92.19 85 GLU A C 1
ATOM 689 O O . GLU A 1 85 ? -26.179 7.793 8.061 1.00 92.19 85 GLU A O 1
ATOM 694 N N . ILE A 1 86 ? -26.121 6.405 9.833 1.00 90.44 86 ILE A N 1
ATOM 695 C CA . ILE A 1 86 ? -24.719 6.006 9.677 1.00 90.44 86 ILE A CA 1
ATOM 696 C C . ILE A 1 86 ? -24.497 5.354 8.307 1.00 90.44 86 ILE A C 1
ATOM 698 O O . ILE A 1 86 ? -23.528 5.655 7.610 1.00 90.44 86 ILE A O 1
ATOM 702 N N . GLN A 1 87 ? -25.394 4.459 7.902 1.00 91.12 87 GLN A N 1
ATOM 703 C CA . GLN A 1 87 ? -25.322 3.776 6.620 1.00 91.12 87 GLN A CA 1
ATOM 704 C C . GLN A 1 87 ? -25.468 4.758 5.464 1.00 91.12 87 GLN A C 1
ATOM 706 O O . GLN A 1 87 ? -24.656 4.719 4.548 1.00 91.12 87 GLN A O 1
ATOM 711 N N . GLU A 1 88 ? -26.445 5.659 5.504 1.00 92.31 88 GLU A N 1
ATOM 712 C CA . GLU A 1 88 ? -26.658 6.632 4.437 1.00 92.31 88 GLU A CA 1
ATOM 713 C C . GLU A 1 88 ? -25.427 7.525 4.221 1.00 92.31 88 GLU A C 1
ATOM 715 O O . GLU A 1 88 ? -24.965 7.673 3.087 1.00 92.31 88 GLU A O 1
ATOM 720 N N . HIS A 1 89 ? -24.859 8.081 5.296 1.00 90.00 89 HIS A N 1
ATOM 721 C CA . HIS A 1 89 ? -23.667 8.926 5.207 1.00 90.00 89 HIS A CA 1
ATOM 722 C C . HIS A 1 89 ? -22.474 8.167 4.606 1.00 90.00 89 HIS A C 1
ATOM 724 O O . HIS A 1 89 ? -21.847 8.630 3.650 1.00 90.00 89 HIS A O 1
ATOM 730 N N . ASN A 1 90 ? -22.202 6.964 5.115 1.00 91.00 90 ASN A N 1
ATOM 731 C CA . ASN A 1 90 ? -21.061 6.166 4.676 1.00 91.00 90 ASN A CA 1
ATOM 732 C C . ASN A 1 90 ? -21.242 5.602 3.256 1.00 91.00 90 ASN A C 1
ATOM 734 O O . ASN A 1 90 ? -20.274 5.525 2.503 1.00 91.00 90 ASN A O 1
ATOM 738 N N . MET A 1 91 ? -22.470 5.261 2.845 1.00 90.69 91 MET A N 1
ATOM 739 C CA . MET A 1 91 ? -22.770 4.828 1.473 1.00 90.69 91 MET A CA 1
ATOM 740 C C . MET A 1 91 ? -22.626 5.965 0.459 1.00 90.69 91 MET A C 1
ATOM 742 O O . MET A 1 91 ? -22.174 5.726 -0.663 1.00 90.69 91 MET A O 1
ATOM 746 N N . LYS A 1 92 ? -22.952 7.208 0.838 1.00 92.94 92 LYS A N 1
ATOM 747 C CA . LYS A 1 92 ? -22.687 8.384 -0.005 1.00 92.94 92 LYS A CA 1
ATOM 748 C C . LYS A 1 92 ? -21.188 8.568 -0.229 1.00 92.94 92 LYS A C 1
ATOM 750 O O . LYS A 1 92 ? -20.764 8.706 -1.375 1.00 92.94 92 LYS A O 1
ATOM 755 N N . GLU A 1 93 ? -20.383 8.502 0.828 1.00 93.19 93 GLU A N 1
ATOM 756 C CA . GLU A 1 93 ? -18.926 8.635 0.706 1.00 93.19 93 GLU A CA 1
ATOM 757 C C . GLU A 1 93 ? -18.306 7.483 -0.101 1.00 93.19 93 GLU A C 1
ATOM 759 O O . GLU A 1 93 ? -17.527 7.722 -1.027 1.00 93.19 93 GLU A O 1
ATOM 764 N N . ALA A 1 94 ? -18.726 6.243 0.163 1.00 92.31 94 ALA A N 1
ATOM 765 C CA . ALA A 1 94 ? -18.348 5.068 -0.620 1.00 92.31 94 ALA A CA 1
ATOM 766 C C . ALA A 1 94 ? -18.652 5.251 -2.118 1.00 92.31 94 ALA A C 1
ATOM 768 O O . ALA A 1 94 ? -17.793 5.013 -2.970 1.00 92.31 94 ALA A O 1
ATOM 769 N N . SER A 1 95 ? -19.846 5.752 -2.443 1.00 93.62 95 SER A N 1
ATOM 770 C CA . SER A 1 95 ? -20.257 6.022 -3.824 1.00 93.62 95 SER A CA 1
ATOM 771 C C . SER A 1 95 ? -19.378 7.084 -4.487 1.00 93.62 95 SER A C 1
ATOM 773 O O . SER A 1 95 ? -18.988 6.926 -5.643 1.00 93.62 95 SER A O 1
ATOM 775 N N . LEU A 1 96 ? -19.004 8.143 -3.760 1.00 94.69 96 LEU A N 1
ATOM 776 C CA . LEU A 1 96 ? -18.093 9.174 -4.266 1.00 94.69 96 LEU A CA 1
ATOM 777 C C . LEU A 1 96 ? -16.686 8.626 -4.528 1.00 94.69 96 LEU A C 1
ATOM 779 O O . LEU A 1 96 ? -16.046 9.038 -5.498 1.00 94.69 96 LEU A O 1
ATOM 783 N N . ILE A 1 97 ? -16.191 7.717 -3.684 1.00 93.44 97 ILE A N 1
ATOM 784 C CA . ILE A 1 97 ? -14.896 7.053 -3.887 1.00 93.44 97 ILE A CA 1
ATOM 785 C C . ILE A 1 97 ? -14.944 6.191 -5.151 1.00 93.44 97 ILE A C 1
ATOM 787 O O . ILE A 1 97 ? -14.098 6.364 -6.028 1.00 93.44 97 ILE A O 1
ATOM 791 N N . ILE A 1 98 ? -15.964 5.338 -5.293 1.00 92.12 98 ILE A N 1
ATOM 792 C CA . ILE A 1 98 ? -16.143 4.469 -6.468 1.00 92.12 98 ILE A CA 1
ATOM 793 C C . ILE A 1 98 ? -16.289 5.302 -7.748 1.00 92.12 98 ILE A C 1
ATOM 795 O O . ILE A 1 98 ? -15.645 5.016 -8.756 1.00 92.12 98 ILE A O 1
ATOM 799 N N . GLN A 1 99 ? -17.078 6.379 -7.713 1.00 94.00 99 GLN A N 1
ATOM 800 C CA . GLN A 1 99 ? -17.246 7.269 -8.859 1.00 94.00 99 GLN A CA 1
ATOM 801 C C . GLN A 1 99 ? -15.927 7.941 -9.258 1.00 94.00 99 GLN A C 1
ATOM 803 O O . GLN A 1 99 ? -15.639 8.076 -10.447 1.00 94.00 99 GLN A O 1
ATOM 808 N N . LYS A 1 100 ? -15.125 8.390 -8.283 1.00 92.44 100 LYS A N 1
ATOM 809 C CA . LYS A 1 100 ? -13.806 8.971 -8.561 1.00 92.44 100 LYS A CA 1
ATOM 810 C C . LYS A 1 100 ? -12.856 7.926 -9.133 1.00 92.44 100 LYS A C 1
ATOM 812 O O . LYS A 1 100 ? -12.154 8.255 -10.081 1.00 92.44 100 LYS A O 1
ATOM 817 N N . LEU A 1 101 ? -12.880 6.699 -8.614 1.00 91.00 101 LEU A N 1
ATOM 818 C CA . LEU A 1 101 ? -12.077 5.585 -9.114 1.00 91.00 101 LEU A CA 1
ATOM 819 C C . LEU A 1 101 ? -12.404 5.274 -10.582 1.00 91.00 101 LEU A C 1
ATOM 821 O O . LEU A 1 101 ? -11.497 5.182 -11.401 1.00 91.00 101 LEU A O 1
ATOM 825 N N . GLY A 1 102 ? -13.691 5.218 -10.938 1.00 87.94 102 GLY A N 1
ATOM 826 C CA . GLY A 1 102 ? -14.137 4.960 -12.312 1.00 87.94 102 GLY A CA 1
ATOM 827 C C . GLY A 1 102 ? -13.796 6.061 -13.325 1.00 87.94 102 GLY A C 1
ATOM 828 O O . GLY A 1 102 ? -13.879 5.826 -14.525 1.00 87.94 102 GLY A O 1
ATOM 829 N N . LYS A 1 103 ? -13.408 7.259 -12.868 1.00 88.94 103 LYS A N 1
ATOM 830 C CA . LYS A 1 103 ? -12.989 8.383 -13.726 1.00 88.94 103 LYS A CA 1
ATOM 831 C C . LYS A 1 103 ? -11.473 8.482 -13.902 1.00 88.94 103 LYS A C 1
ATOM 833 O O . LYS A 1 103 ? -11.006 9.424 -14.543 1.00 88.94 103 LYS A O 1
ATOM 838 N N . LEU A 1 104 ? -10.697 7.595 -13.282 1.00 86.56 104 LEU A N 1
ATOM 839 C CA . LEU A 1 104 ? -9.246 7.623 -13.412 1.00 86.56 104 LEU A CA 1
ATOM 840 C C . LEU A 1 104 ? -8.826 6.985 -14.730 1.00 86.56 104 LEU A C 1
ATOM 842 O O . LEU A 1 104 ? -9.214 5.863 -15.044 1.00 86.56 104 LEU A O 1
ATOM 846 N N . ASP A 1 105 ? -8.003 7.715 -15.472 1.00 78.31 105 ASP A N 1
ATOM 847 C CA . ASP A 1 105 ? -7.340 7.196 -16.656 1.00 78.31 105 ASP A CA 1
ATOM 848 C C . ASP A 1 105 ? -6.068 6.461 -16.225 1.00 78.31 105 ASP A C 1
ATOM 850 O O . ASP A 1 105 ? -5.149 7.053 -15.653 1.00 78.31 105 ASP A O 1
ATOM 854 N N . ILE A 1 106 ? -6.017 5.155 -16.465 1.00 70.88 106 ILE A N 1
ATOM 855 C CA . ILE A 1 106 ? -4.879 4.316 -16.073 1.00 70.88 106 ILE A CA 1
ATOM 856 C C . ILE A 1 106 ? -3.633 4.665 -16.914 1.00 70.88 106 ILE A C 1
ATOM 858 O O . ILE A 1 106 ? -2.510 4.389 -16.495 1.00 70.88 106 ILE A O 1
ATOM 862 N N . CYS A 1 107 ? -3.799 5.330 -18.062 1.00 67.94 107 CYS A N 1
ATOM 863 C CA . CYS A 1 107 ? -2.707 5.632 -18.984 1.00 67.94 107 CYS A CA 1
ATOM 864 C C . CYS A 1 107 ? -1.830 6.827 -18.559 1.00 67.94 107 CYS A C 1
ATOM 866 O O . CYS A 1 107 ? -0.675 6.895 -18.976 1.00 67.94 107 CYS A O 1
ATOM 868 N N . ASP A 1 108 ? -2.309 7.738 -17.700 1.00 80.56 108 ASP A N 1
ATOM 869 C CA . ASP A 1 108 ? -1.528 8.892 -17.210 1.00 80.56 108 ASP A CA 1
ATOM 870 C C . ASP A 1 108 ? -1.070 8.692 -15.756 1.00 80.56 108 ASP A C 1
ATOM 872 O O . ASP A 1 108 ? -1.633 9.245 -14.806 1.00 80.56 108 ASP A O 1
ATOM 876 N N . ARG A 1 109 ? -0.009 7.894 -15.570 1.00 79.81 109 ARG A N 1
ATOM 877 C CA . ARG A 1 109 ? 0.552 7.565 -14.244 1.00 79.81 109 ARG A CA 1
ATOM 878 C C . ARG A 1 109 ? 0.836 8.806 -13.396 1.00 79.81 109 ARG A C 1
ATOM 880 O O . ARG A 1 109 ? 0.541 8.802 -12.200 1.00 79.81 109 ARG A O 1
ATOM 887 N N . ALA A 1 110 ? 1.423 9.841 -13.999 1.00 80.56 110 ALA A N 1
ATOM 888 C CA . ALA A 1 110 ? 1.879 11.031 -13.286 1.00 80.56 110 ALA A CA 1
ATOM 889 C C . ALA A 1 110 ? 0.717 11.758 -12.595 1.00 80.56 110 ALA A C 1
ATOM 891 O O . ALA A 1 110 ? 0.885 12.298 -11.502 1.00 80.56 110 ALA A O 1
ATOM 892 N N . LYS A 1 111 ? -0.479 11.720 -13.194 1.00 84.75 111 LYS A N 1
ATOM 893 C CA . LYS A 1 111 ? -1.698 12.285 -12.600 1.00 84.75 111 LYS A CA 1
ATOM 894 C C . LYS A 1 111 ? -2.502 11.269 -11.795 1.00 84.75 111 LYS A C 1
ATOM 896 O O . LYS A 1 111 ? -3.165 11.653 -10.829 1.00 84.75 111 LYS A O 1
ATOM 901 N N . THR A 1 112 ? -2.464 9.995 -12.172 1.00 88.00 112 THR A N 1
ATOM 902 C CA . THR A 1 112 ? -3.328 8.957 -11.597 1.00 88.00 112 THR A CA 1
ATOM 903 C C . THR A 1 112 ? -2.821 8.434 -10.260 1.00 88.00 112 THR A C 1
ATOM 905 O O . THR A 1 112 ? -3.621 8.295 -9.335 1.00 88.00 112 THR A O 1
ATOM 908 N N . LEU A 1 113 ? -1.511 8.241 -10.088 1.00 88.62 113 LEU A N 1
ATOM 909 C CA . LEU A 1 113 ? -0.961 7.693 -8.844 1.00 88.62 113 LEU A CA 1
ATOM 910 C C . LEU A 1 113 ? -1.205 8.603 -7.616 1.00 88.62 113 LEU A C 1
ATOM 912 O O . LEU A 1 113 ? -1.708 8.103 -6.608 1.00 88.62 113 LEU A O 1
ATOM 916 N N . PRO A 1 114 ? -0.994 9.937 -7.680 1.00 91.19 114 PRO A N 1
ATOM 917 C CA . PRO A 1 114 ? -1.327 10.821 -6.558 1.00 91.19 114 PRO A CA 1
ATOM 918 C C . PRO A 1 114 ? -2.821 10.809 -6.205 1.00 91.19 114 PRO A C 1
ATOM 920 O O . PRO A 1 114 ? -3.198 10.872 -5.034 1.00 91.19 114 PRO A O 1
ATOM 923 N N . ARG A 1 115 ? -3.695 10.699 -7.216 1.00 91.81 115 ARG A N 1
ATOM 924 C CA . ARG A 1 115 ? -5.147 10.615 -7.009 1.00 91.81 115 ARG A CA 1
ATOM 925 C C . ARG A 1 115 ? -5.545 9.304 -6.339 1.00 91.81 115 ARG A C 1
ATOM 927 O O . ARG A 1 115 ? -6.409 9.331 -5.467 1.00 91.81 115 ARG A O 1
ATOM 934 N N . LEU A 1 116 ? -4.913 8.191 -6.710 1.00 92.94 116 LEU A N 1
ATOM 935 C CA . LEU A 1 116 ? -5.136 6.894 -6.075 1.00 92.94 116 LEU A CA 1
ATOM 936 C C . LEU A 1 116 ? -4.709 6.900 -4.602 1.00 92.94 116 LEU A C 1
ATOM 938 O O . LEU A 1 116 ? -5.488 6.459 -3.764 1.00 92.94 116 LEU A O 1
ATOM 942 N N . HIS A 1 117 ? -3.553 7.477 -4.257 1.00 93.25 117 HIS A N 1
ATOM 943 C CA . HIS A 1 117 ? -3.145 7.616 -2.851 1.00 93.25 117 HIS A CA 1
ATOM 944 C C . HIS A 1 117 ? -4.093 8.509 -2.042 1.00 93.25 117 HIS A C 1
ATOM 946 O O . HIS A 1 117 ? -4.424 8.196 -0.902 1.00 93.25 117 HIS A O 1
ATOM 952 N N . MET A 1 118 ? -4.609 9.591 -2.633 1.00 94.69 118 MET A N 1
ATOM 953 C CA . MET A 1 118 ? -5.642 10.399 -1.976 1.00 94.69 118 MET A CA 1
ATOM 954 C C . MET A 1 118 ? -6.929 9.591 -1.733 1.00 94.69 118 MET A C 1
ATOM 956 O O . MET A 1 118 ? -7.529 9.693 -0.663 1.00 94.69 118 MET A O 1
ATOM 960 N N . LEU A 1 119 ? -7.349 8.757 -2.693 1.00 94.69 119 LEU A N 1
ATOM 961 C CA . LEU A 1 119 ? -8.489 7.855 -2.500 1.00 94.69 119 LEU A CA 1
ATOM 962 C C . LEU A 1 119 ? -8.210 6.779 -1.445 1.00 94.69 119 LEU A C 1
ATOM 964 O O . LEU A 1 119 ? -9.125 6.427 -0.704 1.00 94.69 119 LEU A O 1
ATOM 968 N N . GLN A 1 120 ? -6.973 6.292 -1.343 1.00 96.19 120 GLN A N 1
ATOM 969 C CA . GLN A 1 120 ? -6.556 5.347 -0.309 1.00 96.19 120 GLN A CA 1
ATOM 970 C C . GLN A 1 120 ? -6.749 5.958 1.082 1.00 96.19 120 GLN A C 1
ATOM 972 O O . GLN A 1 120 ? -7.472 5.378 1.887 1.00 96.19 120 GLN A O 1
ATOM 977 N N . LEU A 1 121 ? -6.220 7.165 1.314 1.00 95.81 121 LEU A N 1
ATOM 978 C CA . LEU A 1 121 ? -6.392 7.891 2.579 1.00 95.81 121 LEU A CA 1
ATOM 979 C C . LEU A 1 121 ? -7.871 8.104 2.921 1.00 95.81 121 LEU A C 1
ATOM 981 O O . LEU A 1 121 ? -8.308 7.771 4.016 1.00 95.81 121 LEU A O 1
ATOM 985 N N . ARG A 1 122 ? -8.683 8.566 1.960 1.00 96.19 122 ARG A N 1
ATOM 986 C CA . ARG A 1 122 ? -10.132 8.742 2.184 1.00 96.19 122 ARG A CA 1
ATOM 987 C C . ARG A 1 122 ? -10.843 7.437 2.529 1.00 96.19 122 ARG A C 1
ATOM 989 O O . ARG A 1 122 ? -11.790 7.443 3.309 1.00 96.19 122 ARG A O 1
ATOM 996 N N . THR A 1 123 ? -10.414 6.323 1.944 1.00 95.94 123 THR A N 1
ATOM 997 C CA . THR A 1 123 ? -11.012 5.017 2.239 1.00 95.94 123 THR A CA 1
ATOM 998 C C . THR A 1 123 ? -10.601 4.516 3.625 1.00 95.94 123 THR A C 1
ATOM 1000 O O . THR A 1 123 ? -11.404 3.885 4.311 1.00 95.94 123 THR A O 1
ATOM 1003 N N . GLU A 1 124 ? -9.381 4.822 4.067 1.00 96.12 124 GLU A N 1
ATOM 1004 C CA . GLU A 1 124 ? -8.931 4.554 5.435 1.00 96.12 124 GLU A CA 1
ATOM 1005 C C . GLU A 1 124 ? -9.686 5.400 6.455 1.00 96.12 124 GLU A C 1
ATOM 1007 O O . GLU A 1 124 ? -10.165 4.853 7.446 1.00 96.12 124 GLU A O 1
ATOM 1012 N N . ASP A 1 125 ? -9.886 6.687 6.181 1.00 95.94 125 ASP A N 1
ATOM 1013 C CA . ASP A 1 125 ? -10.700 7.567 7.022 1.00 95.94 125 ASP A CA 1
ATOM 1014 C C . ASP A 1 125 ? -12.147 7.074 7.120 1.00 95.94 125 ASP A C 1
ATOM 1016 O O . ASP A 1 125 ? -12.702 7.004 8.218 1.00 95.94 125 ASP A O 1
ATOM 1020 N N . LEU A 1 126 ? -12.747 6.661 5.996 1.00 95.25 126 LEU A N 1
ATOM 1021 C CA . LEU A 1 126 ? -14.080 6.056 5.974 1.00 95.25 126 LEU A CA 1
ATOM 1022 C C . LEU A 1 126 ? -14.129 4.801 6.855 1.00 95.25 126 LEU A C 1
ATOM 1024 O O . LEU A 1 126 ? -15.020 4.669 7.692 1.00 95.25 126 LEU A O 1
ATOM 1028 N N . LEU A 1 127 ? -13.167 3.888 6.699 1.00 96.06 127 LEU A N 1
ATOM 1029 C CA . LEU A 1 127 ? -13.103 2.663 7.493 1.00 96.06 127 LEU A CA 1
ATOM 1030 C C . LEU A 1 127 ? -12.946 2.970 8.988 1.00 96.06 127 LEU A C 1
ATOM 1032 O O . LEU A 1 127 ? -13.683 2.420 9.805 1.00 96.06 127 LEU A O 1
ATOM 1036 N N . ASN A 1 128 ? -12.026 3.867 9.338 1.00 95.38 128 ASN A N 1
ATOM 1037 C CA . ASN A 1 128 ? -11.77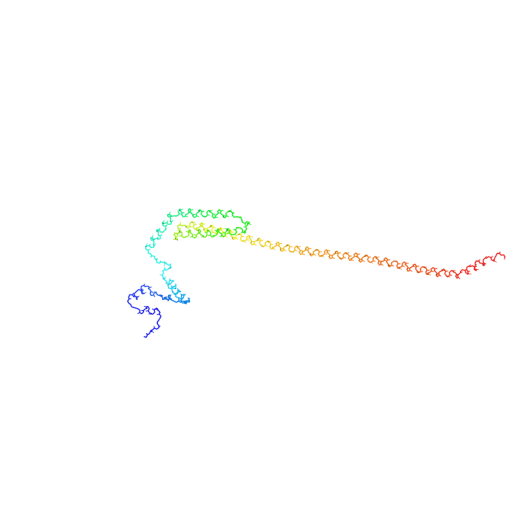1 4.278 10.715 1.00 95.38 128 ASN A CA 1
ATOM 1038 C C . ASN A 1 128 ? -13.013 4.915 11.345 1.00 95.38 128 ASN A C 1
ATOM 1040 O O . ASN A 1 128 ? -13.345 4.609 12.491 1.00 95.38 128 ASN A O 1
ATOM 1044 N N . ASN A 1 129 ? -13.738 5.743 10.591 1.00 94.69 129 ASN A N 1
ATOM 1045 C CA . ASN A 1 129 ? -14.977 6.363 11.046 1.00 94.69 129 ASN A CA 1
ATOM 1046 C C . ASN A 1 129 ? -16.067 5.312 11.307 1.00 94.69 129 ASN A C 1
ATOM 1048 O O . ASN A 1 129 ? -16.643 5.281 12.394 1.00 94.69 129 ASN A O 1
ATOM 1052 N N . VAL A 1 130 ? -16.292 4.382 10.371 1.00 94.00 130 VAL A N 1
ATOM 1053 C CA . VAL A 1 130 ? -17.290 3.312 10.549 1.00 94.00 130 VAL A CA 1
ATOM 1054 C C . VAL A 1 130 ? -16.934 2.421 11.747 1.00 94.00 130 VAL A C 1
ATOM 1056 O O . VAL A 1 130 ? -17.808 2.101 12.551 1.00 94.00 130 VAL A O 1
ATOM 1059 N N . VAL A 1 131 ? -15.660 2.049 11.910 1.00 94.75 131 VAL A N 1
ATOM 1060 C CA . VAL A 1 131 ? -15.187 1.248 13.055 1.00 94.75 131 VAL A CA 1
ATOM 1061 C C . VAL A 1 131 ? -15.383 1.999 14.373 1.00 94.75 131 VAL A C 1
ATOM 1063 O O . VAL A 1 131 ? -15.860 1.425 15.354 1.00 94.75 131 VAL A O 1
ATOM 1066 N N . TYR A 1 132 ? -15.075 3.296 14.398 1.00 93.19 132 TYR A N 1
ATOM 1067 C CA . TYR A 1 132 ? -15.295 4.145 15.565 1.00 93.19 132 TYR A CA 1
ATOM 1068 C C . TYR A 1 132 ? -16.785 4.233 15.936 1.00 93.19 132 TYR A C 1
ATOM 1070 O O . TYR A 1 132 ? -17.151 4.094 17.107 1.00 93.19 132 TYR A O 1
ATOM 1078 N N . GLN A 1 133 ? -17.657 4.410 14.941 1.00 92.19 133 GLN A N 1
ATOM 1079 C CA . GLN A 1 133 ? -19.107 4.479 15.127 1.00 92.19 133 GLN A CA 1
ATOM 1080 C C . GLN A 1 133 ? -19.722 3.139 15.556 1.00 92.19 133 GLN A C 1
ATOM 1082 O O . GLN A 1 133 ? -20.687 3.138 16.324 1.00 92.19 133 GLN A O 1
ATOM 1087 N N . ASP A 1 134 ? -19.154 2.008 15.123 1.00 92.25 134 ASP A N 1
ATOM 1088 C CA . ASP A 1 134 ? -19.609 0.668 15.510 1.00 92.25 134 ASP A CA 1
ATOM 1089 C C . ASP A 1 134 ? -19.410 0.395 17.009 1.00 92.25 134 ASP A C 1
ATOM 1091 O O . ASP A 1 134 ? -20.165 -0.383 17.594 1.00 92.25 134 ASP A O 1
ATOM 1095 N N . LYS A 1 135 ? -18.435 1.054 17.657 1.00 89.69 135 LYS A N 1
ATOM 1096 C CA . LYS A 1 135 ? -18.119 0.909 19.094 1.00 89.69 135 LYS A CA 1
ATOM 1097 C C . LYS A 1 135 ? -17.929 -0.553 19.529 1.00 89.69 135 LYS A C 1
ATOM 1099 O O . LYS A 1 135 ? -18.258 -0.906 20.663 1.00 89.69 135 LYS A O 1
ATOM 1104 N N . ASN A 1 136 ? -17.403 -1.387 18.630 1.00 87.81 136 ASN A N 1
ATOM 1105 C CA . ASN A 1 136 ? -17.232 -2.835 18.794 1.00 87.81 136 ASN A CA 1
ATOM 1106 C C . ASN A 1 136 ? -18.541 -3.601 19.056 1.00 87.81 136 ASN A C 1
ATOM 1108 O O . ASN A 1 136 ? -18.523 -4.660 19.677 1.00 87.81 136 ASN A O 1
ATOM 1112 N N . THR A 1 137 ? -19.683 -3.071 18.617 1.00 90.25 137 THR A N 1
ATOM 1113 C CA . THR A 1 137 ? -20.980 -3.751 18.758 1.00 90.25 137 THR A CA 1
ATOM 1114 C C . THR A 1 137 ? -21.216 -4.781 17.654 1.00 90.25 137 THR A C 1
ATOM 1116 O O . THR A 1 137 ? -22.057 -5.664 17.810 1.00 90.25 137 THR A O 1
ATOM 1119 N N . GLY A 1 138 ? -20.506 -4.667 16.526 1.00 90.69 138 GLY A N 1
ATOM 1120 C CA . GLY A 1 138 ? -20.677 -5.508 15.345 1.00 90.69 138 GLY A CA 1
ATOM 1121 C C . GLY A 1 138 ? -21.948 -5.215 14.541 1.00 90.69 138 GLY A C 1
ATOM 1122 O O . GLY A 1 138 ? -22.221 -5.907 13.557 1.00 90.69 138 GLY A O 1
ATOM 1123 N N . ALA A 1 139 ? -22.734 -4.205 14.921 1.00 90.31 139 ALA A N 1
ATOM 1124 C CA . ALA A 1 139 ? -23.989 -3.857 14.257 1.00 90.31 139 ALA A CA 1
ATOM 1125 C C . ALA A 1 139 ? -23.784 -3.286 12.838 1.00 90.31 139 ALA A C 1
ATOM 1127 O O . ALA A 1 139 ? -24.694 -3.373 12.003 1.00 90.31 139 ALA A O 1
ATOM 1128 N N . LEU A 1 140 ? -22.599 -2.730 12.562 1.00 93.38 140 LEU A N 1
ATOM 1129 C CA . LEU A 1 140 ? -22.206 -2.141 11.278 1.00 93.38 140 LEU A CA 1
ATOM 1130 C C . LEU A 1 140 ? -21.242 -3.037 10.484 1.00 93.38 140 LEU A C 1
ATOM 1132 O O . LEU A 1 140 ? -20.565 -2.565 9.571 1.00 93.38 140 LEU A O 1
ATOM 1136 N N . LYS A 1 141 ? -21.147 -4.331 10.822 1.00 93.75 141 LYS A N 1
ATOM 1137 C CA . LYS A 1 141 ? -20.208 -5.277 10.193 1.00 93.75 141 LYS A CA 1
ATOM 1138 C C . LYS A 1 141 ? -20.316 -5.313 8.665 1.00 93.75 141 LYS A C 1
ATOM 1140 O O . LYS A 1 141 ? -19.298 -5.405 7.988 1.00 93.75 141 LYS A O 1
ATOM 1145 N N . ASP A 1 142 ? -21.526 -5.223 8.131 1.00 92.94 142 ASP A N 1
ATOM 1146 C CA . ASP A 1 142 ? -21.818 -5.126 6.699 1.00 92.94 142 ASP A CA 1
ATOM 1147 C C . ASP A 1 142 ? -21.199 -3.873 6.058 1.00 92.94 142 ASP A C 1
ATOM 1149 O O . ASP A 1 142 ? -20.545 -3.960 5.018 1.00 92.94 142 ASP A O 1
ATOM 1153 N N . ILE A 1 143 ? -21.327 -2.718 6.712 1.00 92.81 143 ILE A N 1
ATOM 1154 C CA . ILE A 1 143 ? -20.747 -1.448 6.248 1.00 92.81 143 ILE A CA 1
ATOM 1155 C C . ILE A 1 143 ? -19.216 -1.497 6.330 1.00 92.81 143 ILE A C 1
ATOM 1157 O O . ILE A 1 143 ? -18.533 -1.091 5.390 1.00 92.81 143 ILE A O 1
ATOM 1161 N N . ILE A 1 144 ? -18.670 -2.053 7.417 1.00 94.88 144 ILE A N 1
ATOM 1162 C CA . ILE A 1 144 ? -17.224 -2.262 7.594 1.00 94.88 144 ILE A CA 1
ATOM 1163 C C . ILE A 1 144 ? -16.675 -3.163 6.483 1.00 94.88 144 ILE A C 1
ATOM 1165 O O . ILE A 1 144 ? -15.619 -2.884 5.913 1.00 94.88 144 ILE A O 1
ATOM 1169 N N . GLN A 1 145 ? -17.376 -4.250 6.155 1.00 94.69 145 GLN A N 1
ATOM 1170 C CA . GLN A 1 145 ? -16.992 -5.141 5.061 1.00 94.69 145 GLN A CA 1
ATOM 1171 C C . GLN A 1 145 ? -17.013 -4.418 3.714 1.00 94.69 145 GLN A C 1
ATOM 1173 O O . GLN A 1 145 ? -16.076 -4.571 2.932 1.00 94.69 145 GLN A O 1
ATOM 1178 N N . HIS A 1 146 ? -18.031 -3.594 3.465 1.00 93.06 146 HIS A N 1
ATOM 1179 C CA . HIS A 1 146 ? -18.121 -2.805 2.243 1.00 93.06 146 HIS A CA 1
ATOM 1180 C C . HIS A 1 146 ? -16.962 -1.802 2.111 1.00 93.06 146 HIS A C 1
ATOM 1182 O O . HIS A 1 146 ? -16.276 -1.792 1.089 1.00 93.06 146 HIS A O 1
ATOM 1188 N N . ALA A 1 147 ? -16.673 -1.024 3.161 1.00 94.69 147 ALA A N 1
ATOM 1189 C CA . ALA A 1 147 ? -15.550 -0.081 3.185 1.00 94.69 147 ALA A CA 1
ATOM 1190 C C . ALA A 1 147 ? -14.198 -0.787 2.966 1.00 94.69 147 ALA A C 1
ATOM 1192 O O . ALA A 1 147 ? -13.365 -0.320 2.189 1.00 94.69 147 ALA A O 1
ATOM 1193 N N . ASN A 1 148 ? -14.005 -1.964 3.570 1.00 95.62 148 ASN A N 1
ATOM 1194 C CA . ASN A 1 148 ? -12.825 -2.796 3.326 1.00 95.62 148 ASN A CA 1
ATOM 1195 C C . ASN A 1 148 ? -12.733 -3.297 1.877 1.00 95.62 148 ASN A C 1
ATOM 1197 O O . ASN A 1 148 ? -11.638 -3.363 1.321 1.00 95.62 148 ASN A O 1
ATOM 1201 N N . GLY A 1 149 ? -13.858 -3.655 1.255 1.00 95.25 149 GLY A N 1
ATOM 1202 C CA . GLY A 1 149 ? -13.898 -4.035 -0.158 1.00 95.25 149 GLY A CA 1
ATOM 1203 C C . GLY A 1 149 ? -13.427 -2.901 -1.071 1.00 95.25 149 GLY A C 1
ATOM 1204 O O . GLY A 1 149 ? -12.608 -3.122 -1.966 1.00 95.25 149 GLY A O 1
ATOM 1205 N N . ILE A 1 150 ? -13.866 -1.670 -0.794 1.00 94.44 150 ILE A N 1
ATOM 1206 C CA . ILE A 1 150 ? -13.407 -0.474 -1.512 1.00 94.44 150 ILE A CA 1
ATOM 1207 C C . ILE A 1 150 ? -11.909 -0.259 -1.287 1.00 94.44 150 ILE A C 1
ATOM 1209 O O . ILE A 1 150 ? -11.185 -0.056 -2.260 1.00 94.44 150 ILE A O 1
ATOM 1213 N N . LYS A 1 151 ? -11.425 -0.385 -0.042 1.00 96.25 151 LYS A N 1
ATOM 1214 C CA . LYS A 1 151 ? -9.996 -0.236 0.287 1.00 96.25 151 LYS A CA 1
ATOM 1215 C C . LYS A 1 151 ? -9.140 -1.181 -0.551 1.00 96.25 151 LYS A C 1
ATOM 1217 O O . LYS A 1 151 ? -8.252 -0.729 -1.268 1.00 96.25 151 LYS A O 1
ATOM 1222 N N . LYS A 1 152 ? -9.482 -2.471 -0.540 1.00 96.12 152 LYS A N 1
ATOM 1223 C CA . LYS A 1 152 ? -8.787 -3.496 -1.331 1.00 96.12 152 LYS A CA 1
ATOM 1224 C C . LYS A 1 152 ? -8.817 -3.200 -2.825 1.00 96.12 152 LYS A C 1
ATOM 1226 O O . LYS A 1 152 ? -7.843 -3.462 -3.527 1.00 96.12 152 LYS A O 1
ATOM 1231 N N . THR A 1 153 ? -9.928 -2.656 -3.318 1.00 94.25 153 THR A N 1
ATOM 1232 C CA . THR A 1 153 ? -10.051 -2.267 -4.726 1.00 94.25 153 THR A CA 1
ATOM 1233 C C . THR A 1 153 ? -9.067 -1.144 -5.058 1.00 94.25 153 THR A C 1
ATOM 1235 O O . THR A 1 153 ? -8.305 -1.271 -6.010 1.00 94.25 153 THR A O 1
ATOM 1238 N N . VAL A 1 154 ? -9.013 -0.080 -4.251 1.00 94.50 154 VAL A N 1
ATOM 1239 C CA . VAL A 1 154 ? -8.067 1.034 -4.445 1.00 94.50 154 VAL A CA 1
ATOM 1240 C C . VAL A 1 154 ? -6.613 0.557 -4.368 1.00 94.50 154 VAL A C 1
ATOM 1242 O O . VAL A 1 154 ? -5.814 0.905 -5.235 1.00 94.50 154 VAL A O 1
ATOM 1245 N N . GLU A 1 155 ? -6.275 -0.282 -3.386 1.00 95.06 155 GLU A N 1
ATOM 1246 C CA . GLU A 1 155 ? -4.938 -0.880 -3.246 1.00 95.06 155 GLU A CA 1
ATOM 1247 C C . GLU A 1 155 ? -4.551 -1.708 -4.477 1.00 95.06 155 GLU A C 1
ATOM 1249 O O . GLU A 1 155 ? -3.438 -1.585 -4.989 1.00 95.06 155 GLU A O 1
ATOM 1254 N N . SER A 1 156 ? -5.489 -2.497 -5.005 1.00 92.69 156 SER A N 1
ATOM 1255 C CA . SER A 1 156 ? -5.270 -3.279 -6.226 1.00 92.69 156 SER A CA 1
ATOM 1256 C C . SER A 1 156 ? -5.001 -2.374 -7.431 1.00 92.69 156 SER A C 1
ATOM 1258 O O . SER A 1 156 ? -4.100 -2.650 -8.218 1.00 92.69 156 SER A O 1
ATOM 1260 N N . TYR A 1 157 ? -5.725 -1.256 -7.559 1.00 91.69 157 TYR A N 1
ATOM 1261 C CA . TYR A 1 157 ? -5.489 -0.273 -8.623 1.00 91.69 157 TYR A CA 1
ATOM 1262 C C . TYR A 1 157 ? -4.109 0.384 -8.522 1.00 91.69 157 TYR A C 1
ATOM 1264 O O . TYR A 1 157 ? -3.438 0.546 -9.545 1.00 91.69 157 TYR A O 1
ATOM 1272 N N . ILE A 1 158 ? -3.670 0.745 -7.312 1.00 92.44 158 ILE A N 1
ATOM 1273 C CA . ILE A 1 158 ? -2.318 1.275 -7.070 1.00 92.44 158 ILE A CA 1
ATOM 1274 C C . ILE A 1 158 ? -1.285 0.252 -7.538 1.00 92.44 158 ILE A C 1
ATOM 1276 O O . ILE A 1 158 ? -0.452 0.563 -8.387 1.00 92.44 158 ILE A O 1
ATOM 1280 N N . HIS A 1 159 ? -1.416 -0.989 -7.071 1.00 92.44 159 HIS A N 1
ATOM 1281 C CA . HIS A 1 159 ? -0.494 -2.065 -7.400 1.00 92.44 159 HIS A CA 1
ATOM 1282 C C . HIS A 1 159 ? -0.410 -2.335 -8.911 1.00 92.44 159 HIS A C 1
ATOM 1284 O O . HIS A 1 159 ? 0.682 -2.401 -9.478 1.00 92.44 159 HIS A O 1
ATOM 1290 N N . CYS A 1 160 ? -1.553 -2.428 -9.599 1.00 89.75 160 CYS A N 1
ATOM 1291 C CA . CYS A 1 160 ? -1.584 -2.604 -11.052 1.00 89.75 160 CYS A CA 1
ATOM 1292 C C . CYS A 1 160 ? -0.925 -1.430 -11.792 1.00 89.75 160 CYS A C 1
ATOM 1294 O O . CYS A 1 160 ? -0.197 -1.650 -12.760 1.00 89.75 160 CYS A O 1
ATOM 1296 N N . THR A 1 161 ? -1.141 -0.196 -11.327 1.00 89.00 161 THR A N 1
ATOM 1297 C CA . THR A 1 161 ? -0.541 1.008 -11.925 1.00 89.00 161 THR A CA 1
ATOM 1298 C C . THR A 1 161 ? 0.983 1.009 -11.769 1.00 89.00 161 THR A C 1
ATOM 1300 O O . THR A 1 161 ? 1.709 1.373 -12.696 1.00 89.00 161 THR A O 1
ATOM 1303 N N . GLU A 1 162 ? 1.493 0.567 -10.620 1.00 89.38 162 GLU A N 1
ATOM 1304 C CA . GLU A 1 162 ? 2.930 0.435 -10.365 1.00 89.38 162 GLU A CA 1
ATOM 1305 C C . GLU A 1 162 ? 3.576 -0.662 -11.216 1.00 89.38 162 GLU A C 1
ATOM 1307 O O . GLU A 1 162 ? 4.630 -0.432 -11.813 1.00 89.38 162 GLU A O 1
ATOM 1312 N N . ILE A 1 163 ? 2.929 -1.827 -11.334 1.00 89.56 163 ILE A N 1
ATOM 1313 C CA . ILE A 1 163 ? 3.399 -2.915 -12.204 1.00 89.56 163 ILE A CA 1
ATOM 1314 C C . ILE A 1 163 ? 3.465 -2.447 -13.657 1.00 89.56 163 ILE A C 1
ATOM 1316 O O . ILE A 1 163 ? 4.494 -2.628 -14.311 1.00 89.56 163 ILE A O 1
ATOM 1320 N N . ALA A 1 164 ? 2.393 -1.828 -14.159 1.00 87.81 164 ALA A N 1
ATOM 1321 C CA . ALA A 1 164 ? 2.345 -1.323 -15.527 1.00 87.81 164 ALA A CA 1
ATOM 1322 C C . ALA A 1 164 ? 3.487 -0.331 -15.794 1.00 87.81 164 ALA A C 1
ATOM 1324 O O . ALA A 1 164 ? 4.164 -0.418 -16.818 1.00 87.81 164 ALA A O 1
ATOM 1325 N N . ALA A 1 165 ? 3.776 0.551 -14.834 1.00 85.75 165 ALA A N 1
ATOM 1326 C CA . ALA A 1 165 ? 4.901 1.472 -14.929 1.00 85.75 165 ALA A CA 1
ATOM 1327 C C . ALA A 1 165 ? 6.258 0.753 -14.989 1.00 85.75 165 ALA A C 1
ATOM 1329 O O . ALA A 1 165 ? 7.119 1.124 -15.786 1.00 85.75 165 ALA A O 1
ATOM 1330 N N . GLY A 1 166 ? 6.444 -0.289 -14.176 1.00 87.31 166 GLY A N 1
ATOM 1331 C CA . GLY A 1 166 ? 7.652 -1.112 -14.203 1.00 87.31 166 GLY A CA 1
ATOM 1332 C C . GLY A 1 166 ? 7.859 -1.817 -15.546 1.00 87.31 166 GLY A C 1
ATOM 1333 O O . GLY A 1 166 ? 8.990 -1.912 -16.019 1.00 87.31 166 GLY A O 1
ATOM 1334 N N . ILE A 1 167 ? 6.778 -2.270 -16.190 1.00 90.00 167 ILE A N 1
ATOM 1335 C CA . ILE A 1 167 ? 6.827 -2.871 -17.532 1.00 90.00 167 ILE A CA 1
ATOM 1336 C C . ILE A 1 167 ? 7.254 -1.832 -18.574 1.00 90.00 167 ILE A C 1
ATOM 1338 O O . ILE A 1 167 ? 8.147 -2.112 -19.369 1.00 90.00 167 ILE A O 1
ATOM 1342 N N . VAL A 1 168 ? 6.674 -0.627 -18.545 1.00 88.62 168 VAL A N 1
ATOM 1343 C CA . VAL A 1 168 ? 7.024 0.452 -19.486 1.00 88.62 168 VAL A CA 1
ATOM 1344 C C . VAL A 1 168 ? 8.501 0.835 -19.374 1.00 88.62 168 VAL A C 1
ATOM 1346 O O . VAL A 1 168 ? 9.170 0.957 -20.395 1.00 88.62 168 VAL A O 1
ATOM 1349 N N . ILE A 1 169 ? 9.034 0.960 -18.155 1.00 89.44 169 ILE A N 1
ATOM 1350 C CA . ILE A 1 169 ? 10.458 1.272 -17.938 1.00 89.44 169 ILE A CA 1
ATOM 1351 C C . ILE A 1 169 ? 11.357 0.185 -18.543 1.00 89.44 169 ILE A C 1
ATOM 1353 O O . ILE A 1 169 ? 12.317 0.505 -19.238 1.00 89.44 169 ILE A O 1
ATOM 1357 N N . LYS A 1 170 ? 11.031 -1.095 -18.323 1.00 93.94 170 LYS A N 1
ATOM 1358 C CA . LYS A 1 170 ? 11.798 -2.216 -18.890 1.00 93.94 170 LYS A CA 1
ATOM 1359 C C . LYS A 1 170 ? 11.753 -2.237 -20.417 1.00 93.94 170 LYS A C 1
ATOM 1361 O O . LYS A 1 170 ? 12.774 -2.475 -21.050 1.00 93.94 170 LYS A O 1
ATOM 1366 N N . LEU A 1 171 ? 10.584 -1.980 -21.007 1.00 93.38 171 LEU A N 1
ATOM 1367 C CA . LEU A 1 171 ? 10.441 -1.904 -22.461 1.00 93.38 171 LEU A CA 1
ATOM 1368 C C . LEU A 1 171 ? 11.246 -0.739 -23.044 1.00 93.38 171 LEU A C 1
ATOM 1370 O O . LEU A 1 171 ? 11.884 -0.913 -24.077 1.00 93.38 171 LEU A O 1
ATOM 1374 N N . GLN A 1 172 ? 11.261 0.417 -22.376 1.00 93.62 172 GLN A N 1
ATOM 1375 C CA . GLN A 1 172 ? 12.070 1.556 -22.809 1.00 93.62 172 GLN A CA 1
ATOM 1376 C C . GLN A 1 172 ? 13.565 1.217 -22.796 1.00 93.62 172 GLN A C 1
ATOM 1378 O O . GLN A 1 172 ? 14.237 1.446 -23.793 1.00 93.62 172 GLN A O 1
ATOM 1383 N N . GLN A 1 173 ? 14.061 0.582 -21.729 1.00 94.38 173 GLN A N 1
ATOM 1384 C CA . GLN A 1 173 ? 15.458 0.135 -21.649 1.00 94.38 173 GLN A CA 1
ATOM 1385 C C . GLN A 1 173 ? 15.828 -0.810 -22.799 1.00 94.38 173 GLN A C 1
ATOM 1387 O O . GLN A 1 173 ? 16.856 -0.626 -23.441 1.00 94.38 173 GLN A O 1
ATOM 1392 N N . GLN A 1 174 ? 14.961 -1.774 -23.118 1.00 94.88 174 GLN A N 1
ATOM 1393 C CA . GLN A 1 174 ? 15.186 -2.681 -24.247 1.00 94.88 174 GLN A CA 1
ATOM 1394 C C . GLN A 1 174 ? 15.193 -1.954 -25.598 1.00 94.88 174 GLN A C 1
ATOM 1396 O O . GLN A 1 174 ? 15.960 -2.315 -26.490 1.00 94.88 174 GLN A O 1
ATOM 1401 N N . ILE A 1 175 ? 14.336 -0.945 -25.777 1.00 93.75 175 ILE A N 1
ATOM 1402 C CA . ILE A 1 175 ? 14.322 -0.123 -26.992 1.00 93.75 175 ILE A CA 1
ATOM 1403 C C . ILE A 1 175 ? 15.640 0.640 -27.127 1.00 93.75 175 ILE A C 1
ATOM 1405 O O . ILE A 1 175 ? 16.218 0.620 -28.215 1.00 93.75 175 ILE A O 1
ATOM 1409 N N . ASP A 1 176 ? 16.116 1.252 -26.043 1.00 95.00 176 ASP A N 1
ATOM 1410 C CA . ASP A 1 176 ? 17.357 2.027 -26.016 1.00 95.00 176 ASP A CA 1
ATOM 1411 C C . ASP A 1 176 ? 18.570 1.122 -26.319 1.00 95.00 176 ASP A C 1
ATOM 1413 O O . ASP A 1 176 ? 19.362 1.429 -27.209 1.00 95.00 176 ASP A O 1
ATOM 1417 N N . GLU A 1 177 ? 18.651 -0.063 -25.699 1.00 95.81 177 GLU A N 1
ATOM 1418 C CA . GLU A 1 177 ? 19.680 -1.080 -25.988 1.00 95.81 177 GLU A CA 1
ATOM 1419 C C . GLU A 1 177 ? 19.653 -1.527 -27.462 1.00 95.81 177 GLU A C 1
ATOM 1421 O O . GLU A 1 177 ? 20.689 -1.640 -28.127 1.00 95.81 177 GLU A O 1
ATOM 1426 N N . HIS A 1 178 ? 18.459 -1.759 -28.019 1.00 93.19 178 HIS A N 1
ATOM 1427 C CA . HIS A 1 178 ? 18.304 -2.115 -29.430 1.00 93.19 178 HIS A CA 1
ATOM 1428 C C . HIS A 1 178 ? 18.635 -0.962 -30.385 1.00 93.19 178 HIS A C 1
ATOM 1430 O O . HIS A 1 178 ? 18.999 -1.212 -31.539 1.00 93.19 178 HIS A O 1
ATOM 1436 N N . GLN A 1 179 ? 18.453 0.290 -29.971 1.00 94.38 179 GLN A N 1
ATOM 1437 C CA . GLN A 1 179 ? 18.852 1.460 -30.751 1.00 94.38 179 GLN A CA 1
ATOM 1438 C C . GLN A 1 179 ? 20.371 1.605 -30.756 1.00 94.38 179 GLN A C 1
ATOM 1440 O O . GLN A 1 179 ? 20.952 1.647 -31.838 1.00 94.38 179 GLN A O 1
ATOM 1445 N N . GLU A 1 180 ? 21.013 1.536 -29.591 1.00 95.88 180 GLU A N 1
ATOM 1446 C CA . GLU A 1 180 ? 22.471 1.584 -29.465 1.00 95.88 180 GLU A CA 1
ATOM 1447 C C . GLU A 1 180 ? 23.139 0.461 -30.273 1.00 95.88 180 GLU A C 1
ATOM 1449 O O . GLU A 1 180 ? 24.083 0.687 -31.036 1.00 95.88 180 GLU A O 1
ATOM 1454 N N . HIS A 1 181 ? 22.605 -0.762 -30.194 1.00 93.81 181 HIS A N 1
ATOM 1455 C CA . HIS A 1 181 ? 23.121 -1.872 -30.988 1.00 93.81 181 HIS A CA 1
ATOM 1456 C C . HIS A 1 181 ? 22.998 -1.617 -32.498 1.00 93.81 181 HIS A C 1
ATOM 1458 O O . HIS A 1 181 ? 23.924 -1.919 -33.256 1.00 93.81 181 HIS A O 1
ATOM 1464 N N . ARG A 1 182 ? 21.875 -1.041 -32.951 1.00 92.19 182 ARG A N 1
ATOM 1465 C CA . ARG A 1 182 ? 21.675 -0.684 -34.364 1.00 92.19 182 ARG A CA 1
ATOM 1466 C C . ARG A 1 182 ? 22.630 0.417 -34.813 1.00 92.19 182 ARG A C 1
ATOM 1468 O O . ARG A 1 182 ? 23.210 0.287 -35.888 1.00 92.19 182 ARG A O 1
ATOM 1475 N N . GLU A 1 183 ? 22.839 1.451 -34.007 1.00 94.62 183 GLU A N 1
ATOM 1476 C CA . GLU A 1 183 ? 23.793 2.525 -34.306 1.00 94.62 183 GLU A CA 1
ATOM 1477 C C . GLU A 1 183 ? 25.223 1.989 -34.418 1.00 94.62 183 GLU A C 1
ATOM 1479 O O . GLU A 1 183 ? 25.920 2.269 -35.395 1.00 94.62 183 GLU A O 1
ATOM 1484 N N . ASN A 1 184 ? 25.632 1.120 -33.493 1.00 95.19 184 ASN A N 1
ATOM 1485 C CA . ASN A 1 184 ? 26.935 0.460 -33.538 1.00 95.19 184 ASN A CA 1
ATOM 1486 C C . ASN A 1 184 ? 27.114 -0.398 -34.803 1.00 95.19 184 ASN A C 1
ATOM 1488 O O . ASN A 1 184 ? 28.179 -0.369 -35.426 1.00 95.19 184 ASN A O 1
ATOM 1492 N N . GLN A 1 185 ? 26.074 -1.119 -35.237 1.00 93.12 185 GLN A N 1
ATOM 1493 C CA . GLN A 1 185 ? 26.114 -1.868 -36.498 1.00 93.12 185 GLN A CA 1
ATOM 1494 C C . GLN A 1 185 ? 26.226 -0.950 -37.722 1.00 93.12 185 GLN A C 1
ATOM 1496 O O . GLN A 1 185 ? 27.020 -1.230 -38.624 1.00 93.12 185 GLN A O 1
ATOM 1501 N N . VAL A 1 186 ? 25.467 0.149 -37.759 1.00 94.31 186 VAL A N 1
ATOM 1502 C CA . VAL A 1 186 ? 25.523 1.136 -38.850 1.00 94.31 186 VAL A CA 1
ATOM 1503 C C . VAL A 1 186 ? 26.911 1.772 -38.935 1.00 94.31 186 VAL A C 1
ATOM 1505 O O . VAL A 1 186 ? 27.463 1.886 -40.033 1.00 94.31 186 VAL A O 1
ATOM 1508 N N . ASN A 1 187 ? 27.514 2.113 -37.795 1.00 95.00 187 ASN A N 1
ATOM 1509 C CA . ASN A 1 187 ? 28.870 2.656 -37.727 1.00 95.00 187 ASN A CA 1
ATOM 1510 C C . ASN A 1 187 ? 29.905 1.651 -38.255 1.00 95.00 187 ASN A C 1
ATOM 1512 O O . ASN A 1 187 ? 30.718 2.000 -39.113 1.00 95.00 187 ASN A O 1
ATOM 1516 N N . LEU A 1 188 ? 29.817 0.383 -37.839 1.00 96.00 188 LEU A N 1
ATOM 1517 C CA . LEU A 1 188 ? 30.714 -0.677 -38.308 1.00 96.00 188 LEU A CA 1
ATOM 1518 C C . LEU A 1 188 ? 30.600 -0.916 -39.823 1.00 96.00 188 LEU A C 1
ATOM 1520 O O . LEU A 1 188 ? 31.605 -1.113 -40.507 1.00 96.00 188 LEU A O 1
ATOM 1524 N N . ILE A 1 189 ? 29.380 -0.914 -40.369 1.00 94.81 189 ILE A N 1
ATOM 1525 C CA . ILE A 1 189 ? 29.153 -1.055 -41.816 1.00 94.81 189 ILE A CA 1
ATOM 1526 C C . ILE A 1 189 ? 29.720 0.154 -42.564 1.00 94.81 189 ILE A C 1
ATOM 1528 O O . ILE A 1 189 ? 30.398 -0.016 -43.579 1.00 94.81 189 ILE A O 1
ATOM 1532 N N . SER A 1 190 ? 29.494 1.362 -42.049 1.00 94.88 190 SER A N 1
ATOM 1533 C CA . SER A 1 190 ? 30.004 2.602 -42.644 1.00 94.88 190 SER A CA 1
ATOM 1534 C C . SER A 1 190 ? 31.533 2.614 -42.702 1.00 94.88 190 SER A C 1
ATOM 1536 O O . SER A 1 190 ? 32.114 2.956 -43.734 1.00 94.88 190 SER A O 1
ATOM 1538 N N . GLU A 1 191 ? 32.197 2.158 -41.638 1.00 95.38 191 GLU A N 1
ATOM 1539 C CA . GLU A 1 191 ? 33.654 2.019 -41.598 1.00 95.38 191 GLU A CA 1
ATOM 1540 C C . GLU A 1 191 ? 34.162 0.981 -42.613 1.00 95.38 191 GLU A C 1
ATOM 1542 O O . GLU A 1 191 ? 35.122 1.238 -43.347 1.00 95.38 191 GLU A O 1
ATOM 1547 N N . LYS A 1 192 ? 33.486 -0.172 -42.728 1.00 95.31 192 LYS A N 1
ATOM 1548 C CA . LYS A 1 192 ? 33.818 -1.196 -43.733 1.00 95.31 192 LYS A CA 1
ATOM 1549 C C . LYS A 1 192 ? 33.705 -0.658 -45.159 1.00 95.31 192 LYS A C 1
ATOM 1551 O O . LYS A 1 192 ? 34.624 -0.868 -45.949 1.00 95.31 192 LYS A O 1
ATOM 1556 N N . ILE A 1 193 ? 32.630 0.068 -45.478 1.00 94.38 193 ILE A N 1
ATOM 1557 C CA . ILE A 1 193 ? 32.435 0.698 -46.794 1.00 94.38 193 ILE A CA 1
ATOM 1558 C C . ILE A 1 193 ? 33.549 1.715 -47.071 1.00 94.38 193 ILE A C 1
ATOM 1560 O O . ILE A 1 193 ? 34.134 1.711 -48.155 1.00 94.38 193 ILE A O 1
ATOM 1564 N N . LEU A 1 194 ? 33.894 2.556 -46.091 1.00 95.31 194 LEU A N 1
ATOM 1565 C CA . LEU A 1 194 ? 34.975 3.533 -46.228 1.00 95.31 194 LEU A CA 1
ATOM 1566 C C . LEU A 1 194 ? 36.320 2.855 -46.525 1.00 95.31 194 LEU A C 1
ATOM 1568 O O . LEU A 1 194 ? 37.046 3.278 -47.428 1.00 95.31 194 LEU A O 1
ATOM 1572 N N . ASN A 1 195 ? 36.644 1.788 -45.796 1.00 94.62 195 ASN A N 1
ATOM 1573 C CA . ASN A 1 195 ? 37.878 1.032 -45.989 1.00 94.62 195 ASN A CA 1
ATOM 1574 C C . ASN A 1 195 ? 37.901 0.302 -47.341 1.00 94.62 195 ASN A C 1
ATOM 1576 O O . ASN A 1 195 ? 38.921 0.322 -48.032 1.00 94.62 195 ASN A O 1
ATOM 1580 N N . GLN A 1 196 ? 36.773 -0.264 -47.774 1.00 94.38 196 GLN A N 1
ATOM 1581 C CA . GLN A 1 196 ? 36.640 -0.890 -49.091 1.00 94.38 196 GLN A CA 1
ATOM 1582 C C . GLN A 1 196 ? 36.821 0.124 -50.230 1.00 94.38 196 GLN A C 1
ATOM 1584 O O . GLN A 1 196 ? 37.528 -0.154 -51.200 1.00 94.38 196 GLN A O 1
ATOM 1589 N N . ASN A 1 197 ? 36.264 1.329 -50.087 1.00 94.19 197 ASN A N 1
ATOM 1590 C CA . ASN A 1 197 ? 36.444 2.412 -51.053 1.00 94.19 197 ASN A CA 1
ATOM 1591 C C . ASN A 1 197 ? 37.916 2.847 -51.155 1.00 94.19 197 ASN A C 1
ATOM 1593 O O . ASN A 1 197 ? 38.425 3.028 -52.263 1.00 94.19 197 ASN A O 1
ATOM 1597 N N . LYS A 1 198 ? 38.633 2.950 -50.024 1.00 95.12 198 LYS A N 1
ATOM 1598 C CA . LYS A 1 198 ? 40.082 3.237 -50.007 1.00 95.12 198 LYS A CA 1
ATOM 1599 C C . LYS A 1 198 ? 40.890 2.152 -50.723 1.00 95.12 198 LYS A C 1
ATOM 1601 O O . LYS A 1 198 ? 41.756 2.477 -51.534 1.00 95.12 198 LYS A O 1
ATOM 1606 N N . LEU A 1 199 ? 40.587 0.877 -50.467 1.00 93.69 199 LEU A N 1
ATOM 1607 C CA . LEU A 1 199 ? 41.239 -0.255 -51.135 1.00 93.69 199 LEU A CA 1
ATOM 1608 C C . LEU A 1 199 ? 40.991 -0.242 -52.647 1.00 93.69 199 LEU A C 1
ATOM 1610 O O . LEU A 1 199 ? 41.933 -0.395 -53.423 1.00 93.69 199 LEU A O 1
ATOM 1614 N N . SER A 1 200 ? 39.753 0.011 -53.079 1.00 94.19 200 SER A N 1
ATOM 1615 C CA . SER A 1 200 ? 39.424 0.116 -54.504 1.00 94.19 200 SER A CA 1
ATOM 1616 C C . SER A 1 200 ? 40.143 1.286 -55.184 1.00 94.19 200 SER A C 1
ATOM 1618 O O . SER A 1 200 ? 40.573 1.150 -56.332 1.00 94.19 200 SER A O 1
ATOM 1620 N N . ALA A 1 201 ? 40.293 2.424 -54.500 1.00 94.44 201 ALA A N 1
ATOM 1621 C CA . ALA A 1 201 ? 41.040 3.566 -55.018 1.00 94.44 201 ALA A CA 1
ATOM 1622 C C . ALA A 1 201 ? 42.537 3.245 -55.171 1.00 94.44 201 ALA A C 1
ATOM 1624 O O . ALA A 1 201 ? 43.135 3.579 -56.197 1.00 94.44 201 ALA A O 1
ATOM 1625 N N . LEU A 1 202 ? 43.125 2.552 -54.190 1.00 95.19 202 LEU A N 1
ATOM 1626 C CA . LEU A 1 202 ? 44.522 2.121 -54.232 1.00 95.19 202 LEU A CA 1
ATOM 1627 C C . LEU A 1 202 ? 44.775 1.106 -55.356 1.00 95.19 202 LEU A C 1
ATOM 1629 O O . LEU A 1 202 ? 45.736 1.262 -56.107 1.00 95.19 202 LEU A O 1
ATOM 1633 N N . ASP A 1 203 ? 43.894 0.116 -55.523 1.00 94.88 203 ASP A N 1
ATOM 1634 C CA . ASP A 1 203 ? 43.964 -0.860 -56.620 1.00 94.88 203 ASP A CA 1
ATOM 1635 C C . ASP A 1 203 ? 43.888 -0.169 -57.991 1.00 94.88 203 ASP A C 1
ATOM 1637 O O . ASP A 1 203 ? 44.696 -0.437 -58.884 1.00 94.88 203 ASP A O 1
ATOM 1641 N N . LYS A 1 204 ? 42.978 0.803 -58.148 1.00 95.94 204 LYS A N 1
ATOM 1642 C CA . LYS A 1 204 ? 42.876 1.607 -59.374 1.00 95.94 204 LYS A CA 1
ATOM 1643 C C . LYS A 1 204 ? 44.164 2.392 -59.648 1.00 95.94 204 LYS A C 1
ATOM 1645 O O . LYS A 1 204 ? 44.611 2.437 -60.795 1.00 95.94 204 LYS A O 1
ATOM 1650 N N . HIS A 1 205 ? 44.770 2.980 -58.616 1.00 94.81 205 HIS A N 1
ATOM 1651 C CA . HIS A 1 205 ? 46.034 3.708 -58.732 1.00 94.81 205 HIS A CA 1
ATOM 1652 C C . HIS A 1 205 ? 47.204 2.781 -59.105 1.00 94.81 205 HIS A C 1
ATOM 1654 O O . HIS A 1 205 ? 47.968 3.090 -60.020 1.00 94.81 205 HIS A O 1
ATOM 1660 N N . LEU A 1 206 ? 47.316 1.616 -58.460 1.00 95.38 206 LEU A N 1
ATOM 1661 C CA . LEU A 1 206 ? 48.326 0.601 -58.774 1.00 95.38 206 LEU A CA 1
ATOM 1662 C C . LEU A 1 206 ? 48.199 0.113 -60.220 1.00 95.38 206 LEU A C 1
ATOM 1664 O O . LEU A 1 206 ? 49.187 0.117 -60.950 1.00 95.38 206 LEU A O 1
ATOM 1668 N N . LYS A 1 207 ? 46.983 -0.214 -60.674 1.00 95.81 207 LYS A N 1
ATOM 1669 C CA . LYS A 1 207 ? 46.719 -0.607 -62.069 1.00 95.81 207 LYS A CA 1
ATOM 1670 C C . LYS A 1 207 ? 47.117 0.482 -63.064 1.00 95.81 207 LYS A C 1
ATOM 1672 O O . LYS A 1 207 ? 47.706 0.176 -64.098 1.00 95.81 207 LYS A O 1
ATOM 1677 N N . ALA A 1 208 ? 46.823 1.747 -62.761 1.00 95.12 208 ALA A N 1
ATOM 1678 C CA . ALA A 1 208 ? 47.245 2.866 -63.599 1.00 95.12 208 ALA A CA 1
ATOM 1679 C C . ALA A 1 208 ? 48.778 2.985 -63.662 1.00 95.12 208 ALA A C 1
ATOM 1681 O O . ALA A 1 208 ? 49.332 3.194 -64.741 1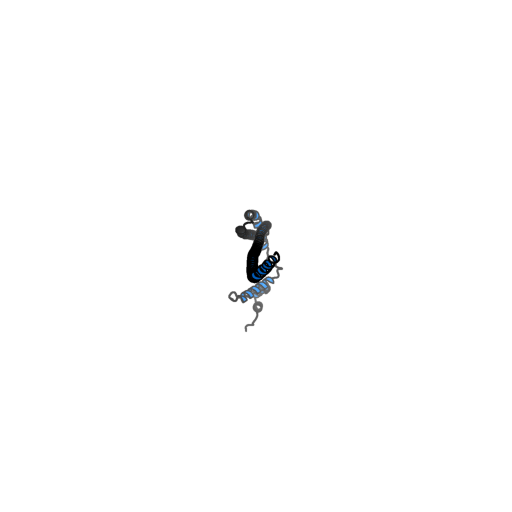.00 95.12 208 ALA A O 1
ATOM 1682 N N . ARG A 1 209 ? 49.473 2.793 -62.532 1.00 95.62 209 ARG A N 1
ATOM 1683 C CA . ARG A 1 209 ? 50.939 2.846 -62.468 1.00 95.62 209 ARG A CA 1
ATOM 1684 C C . ARG A 1 209 ? 51.602 1.693 -63.218 1.00 95.62 209 ARG A C 1
ATOM 1686 O O . ARG A 1 209 ? 52.574 1.939 -63.923 1.00 95.62 209 ARG A O 1
ATOM 1693 N N . VAL A 1 210 ? 51.065 0.478 -63.107 1.00 95.19 210 VAL A N 1
ATOM 1694 C CA . VAL A 1 210 ? 51.539 -0.686 -63.874 1.00 95.19 210 VAL A CA 1
ATOM 1695 C C . VAL A 1 210 ? 51.435 -0.408 -65.372 1.00 95.19 210 VAL A C 1
ATOM 1697 O O . VAL A 1 210 ? 52.439 -0.508 -66.068 1.00 95.19 210 VAL A O 1
ATOM 1700 N N . ARG A 1 211 ? 50.277 0.065 -65.854 1.00 95.00 211 ARG A N 1
ATOM 1701 C CA . ARG A 1 211 ? 50.106 0.439 -67.271 1.00 95.00 211 ARG A CA 1
ATOM 1702 C C . ARG A 1 211 ? 51.083 1.529 -67.716 1.00 95.00 211 ARG A C 1
ATOM 1704 O O . ARG A 1 211 ? 51.614 1.460 -68.817 1.00 95.00 211 ARG A O 1
ATOM 1711 N N . ALA A 1 212 ? 51.331 2.537 -66.878 1.00 94.81 212 ALA A N 1
ATOM 1712 C CA . ALA A 1 212 ? 52.304 3.585 -67.188 1.00 94.81 212 ALA A CA 1
ATOM 1713 C C . ALA A 1 212 ? 53.729 3.020 -67.331 1.00 94.81 212 ALA A C 1
ATOM 1715 O O . ALA A 1 212 ? 54.420 3.351 -68.291 1.00 94.81 212 ALA A O 1
ATOM 1716 N N . LEU A 1 213 ? 54.140 2.123 -66.427 1.00 94.69 213 LEU A N 1
ATOM 1717 C CA . LEU A 1 213 ? 55.441 1.450 -66.488 1.00 94.69 213 LEU A CA 1
ATOM 1718 C C . LEU A 1 213 ? 55.560 0.520 -67.704 1.00 94.69 213 LEU A C 1
ATOM 1720 O O . LEU A 1 213 ? 56.613 0.475 -68.332 1.00 94.69 213 LEU A O 1
ATOM 1724 N N . GLU A 1 214 ? 54.492 -0.190 -68.076 1.00 95.00 214 GLU A N 1
ATOM 1725 C CA . GLU A 1 214 ? 54.451 -1.001 -69.302 1.00 95.00 214 GLU A CA 1
ATOM 1726 C C . GLU A 1 214 ? 54.662 -0.136 -70.552 1.00 95.00 214 GLU A C 1
ATOM 1728 O O . GLU A 1 214 ? 55.454 -0.491 -71.426 1.00 95.00 214 GLU A O 1
ATOM 1733 N N . ILE A 1 215 ? 54.010 1.031 -70.620 1.00 95.00 215 ILE A N 1
ATOM 1734 C CA . ILE A 1 215 ? 54.189 2.001 -71.710 1.00 95.00 215 ILE A CA 1
ATOM 1735 C C . ILE A 1 215 ? 55.627 2.542 -71.729 1.00 95.00 215 ILE A C 1
ATOM 1737 O O . ILE A 1 215 ? 56.243 2.604 -72.795 1.00 95.00 215 ILE A O 1
ATOM 1741 N N . GLU A 1 216 ? 56.186 2.912 -70.573 1.00 93.56 216 GLU A N 1
ATOM 1742 C CA . GLU A 1 216 ? 57.582 3.357 -70.453 1.00 93.56 216 GLU A CA 1
ATOM 1743 C C . GLU A 1 216 ? 58.562 2.273 -70.926 1.00 93.56 216 GLU A C 1
ATOM 1745 O O . GLU A 1 216 ? 59.462 2.559 -71.720 1.00 93.56 216 GLU A O 1
ATOM 1750 N N . HIS A 1 217 ? 58.357 1.021 -70.512 1.00 93.56 217 HIS A N 1
ATOM 1751 C CA . HIS A 1 217 ? 59.178 -0.115 -70.922 1.00 93.56 217 HIS A CA 1
ATOM 1752 C C . HIS A 1 217 ? 59.084 -0.381 -72.432 1.00 93.56 217 HIS A C 1
ATOM 1754 O O . HIS A 1 217 ? 60.109 -0.572 -73.090 1.00 93.56 217 HIS A O 1
ATOM 1760 N N . LEU A 1 218 ? 57.879 -0.342 -73.014 1.00 93.38 218 LEU A N 1
ATOM 1761 C CA . LEU A 1 218 ? 57.680 -0.479 -74.461 1.00 93.38 218 LEU A CA 1
ATOM 1762 C C . LEU A 1 218 ? 58.391 0.635 -75.237 1.00 93.38 218 LEU A C 1
ATOM 1764 O O . LEU A 1 218 ? 59.059 0.359 -76.234 1.00 93.38 218 LEU A O 1
ATOM 1768 N N . ASN A 1 219 ? 58.306 1.879 -74.764 1.00 91.88 219 ASN A N 1
ATOM 1769 C CA . ASN A 1 219 ? 59.013 3.008 -75.365 1.00 91.88 219 ASN A CA 1
ATOM 1770 C C . ASN A 1 219 ? 60.535 2.850 -75.257 1.00 91.88 219 ASN A C 1
ATOM 1772 O O . ASN A 1 219 ? 61.249 3.103 -76.229 1.00 91.88 219 ASN A O 1
ATOM 1776 N N . LEU A 1 220 ? 61.045 2.393 -74.111 1.00 91.56 220 LEU A N 1
ATOM 1777 C CA . LEU A 1 220 ? 62.471 2.139 -73.916 1.00 91.56 220 LEU A CA 1
ATOM 1778 C C . LEU A 1 220 ? 62.977 1.015 -74.828 1.00 91.56 220 LEU A C 1
ATOM 1780 O O . LEU A 1 220 ? 64.022 1.165 -75.465 1.00 91.56 220 LEU A O 1
ATOM 1784 N N . SER A 1 221 ? 62.223 -0.081 -74.928 1.00 89.25 221 SER A N 1
ATOM 1785 C CA . SER A 1 221 ? 62.514 -1.198 -75.827 1.00 89.25 221 SER A CA 1
ATOM 1786 C C . SER A 1 221 ? 62.531 -0.729 -77.282 1.00 89.25 221 SER A C 1
ATOM 1788 O O . SER A 1 221 ? 63.528 -0.918 -77.977 1.00 89.25 221 SER A O 1
ATOM 1790 N N . ARG A 1 222 ? 61.499 0.011 -77.713 1.00 89.25 222 ARG A N 1
ATOM 1791 C CA . ARG A 1 222 ? 61.422 0.609 -79.053 1.00 89.25 222 ARG A CA 1
ATOM 1792 C C . ARG A 1 222 ? 62.616 1.516 -79.341 1.00 89.25 222 ARG A C 1
ATOM 1794 O O . ARG A 1 222 ? 63.249 1.367 -80.377 1.00 89.25 222 ARG A O 1
ATOM 1801 N N . ASN A 1 223 ? 62.969 2.413 -78.422 1.00 87.88 223 ASN A N 1
ATOM 1802 C CA . ASN A 1 223 ? 64.117 3.312 -78.574 1.00 87.88 223 ASN A CA 1
ATOM 1803 C C . ASN A 1 223 ? 65.449 2.559 -78.649 1.00 87.88 223 ASN A C 1
ATOM 1805 O O . ASN A 1 223 ? 66.361 2.977 -79.362 1.00 87.88 223 ASN A O 1
ATOM 1809 N N . THR A 1 224 ? 65.575 1.464 -77.904 1.00 87.19 224 THR A N 1
ATOM 1810 C CA . THR A 1 224 ? 66.755 0.596 -77.918 1.00 87.19 224 THR A CA 1
ATOM 1811 C C . THR A 1 224 ? 66.867 -0.147 -79.248 1.00 87.19 224 THR A C 1
ATOM 1813 O O . THR A 1 224 ? 67.919 -0.095 -79.878 1.00 87.19 224 THR A O 1
ATOM 1816 N N . VAL A 1 225 ? 65.773 -0.742 -79.736 1.00 88.81 225 VAL A N 1
ATOM 1817 C CA . VAL A 1 225 ? 65.710 -1.389 -81.057 1.00 88.81 225 VAL A CA 1
ATOM 1818 C C . VAL A 1 225 ? 66.025 -0.391 -82.170 1.00 88.81 225 VAL A C 1
ATOM 1820 O O . VAL A 1 225 ? 66.860 -0.686 -83.017 1.00 88.81 225 VAL A O 1
ATOM 1823 N N . 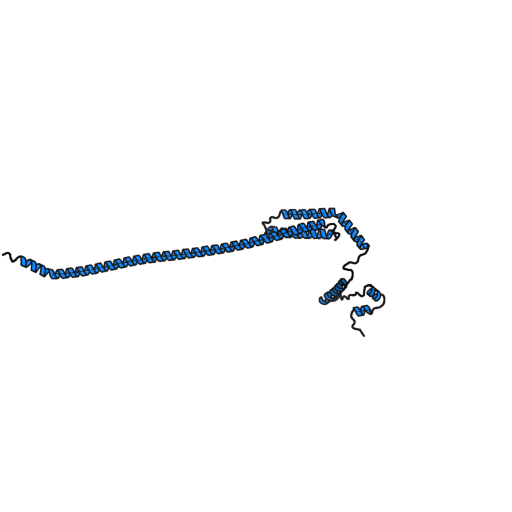THR A 1 226 ? 65.439 0.810 -82.145 1.00 86.88 226 THR A N 1
ATOM 1824 C CA . THR A 1 226 ? 65.736 1.870 -83.124 1.00 86.88 226 THR A CA 1
ATOM 1825 C C . THR A 1 226 ? 67.216 2.256 -83.104 1.00 86.88 226 THR A C 1
ATOM 1827 O O . THR A 1 226 ? 67.822 2.407 -84.162 1.00 86.88 226 THR A O 1
ATOM 1830 N N . ARG A 1 227 ? 67.832 2.373 -81.918 1.00 86.38 227 ARG A N 1
ATOM 1831 C CA . ARG A 1 227 ? 69.273 2.648 -81.789 1.00 86.38 227 ARG A CA 1
ATOM 1832 C C . ARG A 1 227 ? 70.133 1.518 -82.351 1.00 86.38 227 ARG A C 1
ATOM 1834 O O . ARG A 1 227 ? 71.068 1.804 -83.094 1.00 86.38 227 ARG A O 1
ATOM 1841 N N . TYR A 1 228 ? 69.812 0.261 -82.043 1.00 87.75 228 TYR A N 1
ATOM 1842 C CA . TYR A 1 228 ? 70.516 -0.887 -82.617 1.00 87.75 228 TYR A CA 1
ATOM 1843 C C . TYR A 1 228 ? 70.344 -0.961 -84.138 1.00 87.75 228 TYR A C 1
ATOM 1845 O O . TYR A 1 228 ? 71.327 -1.165 -84.841 1.00 87.75 228 TYR A O 1
ATOM 1853 N N . ALA A 1 229 ? 69.139 -0.723 -84.662 1.00 84.12 229 ALA A N 1
ATOM 1854 C CA . ALA A 1 229 ? 68.873 -0.697 -86.099 1.00 84.12 229 ALA A CA 1
ATOM 1855 C C . ALA A 1 229 ? 69.672 0.405 -86.814 1.00 84.12 229 ALA A C 1
ATOM 1857 O O . ALA A 1 229 ? 70.266 0.146 -87.858 1.00 84.12 229 ALA A O 1
ATOM 1858 N N . LEU A 1 230 ? 69.754 1.609 -86.233 1.00 85.19 230 LEU A N 1
ATOM 1859 C CA . LEU A 1 230 ? 70.596 2.697 -86.743 1.00 85.19 230 LEU A CA 1
ATOM 1860 C C . LEU A 1 230 ? 72.087 2.339 -86.708 1.00 85.19 230 LEU A C 1
ATOM 1862 O O . LEU A 1 230 ? 72.798 2.607 -87.673 1.00 85.19 230 LEU A O 1
ATOM 1866 N N . ALA A 1 231 ? 72.565 1.722 -85.623 1.00 83.38 231 ALA A N 1
ATOM 1867 C CA . ALA A 1 231 ? 73.959 1.301 -85.497 1.00 83.38 231 ALA A CA 1
ATOM 1868 C C . ALA A 1 231 ? 74.326 0.217 -86.524 1.00 83.38 231 ALA A C 1
ATOM 1870 O O . ALA A 1 231 ? 75.338 0.345 -87.208 1.00 83.38 231 ALA A O 1
ATOM 1871 N N . ILE A 1 232 ? 73.479 -0.806 -86.684 1.00 84.75 232 ILE A N 1
ATOM 1872 C CA . ILE A 1 232 ? 73.645 -1.852 -87.704 1.00 84.75 232 ILE A CA 1
ATOM 1873 C C . ILE A 1 232 ? 73.584 -1.240 -89.107 1.00 84.75 232 ILE A C 1
ATOM 1875 O O . ILE A 1 232 ? 74.445 -1.531 -89.931 1.00 84.75 232 ILE A O 1
ATOM 1879 N N . GLY A 1 233 ? 72.614 -0.359 -89.373 1.00 80.94 233 GLY A N 1
ATOM 1880 C CA . GLY A 1 233 ? 72.492 0.342 -90.652 1.00 80.94 233 GLY A CA 1
ATOM 1881 C C . GLY A 1 233 ? 73.735 1.166 -90.991 1.00 80.94 233 GLY A C 1
ATOM 1882 O O . GLY A 1 233 ? 74.187 1.142 -92.132 1.00 80.94 233 GLY A O 1
ATOM 1883 N N . LYS A 1 234 ? 74.340 1.828 -89.997 1.00 82.25 234 LYS A N 1
ATOM 1884 C CA . LYS A 1 234 ? 75.600 2.560 -90.161 1.00 82.25 234 LYS A CA 1
ATOM 1885 C C . LYS A 1 234 ? 76.777 1.626 -90.467 1.00 82.25 234 LYS A C 1
ATOM 1887 O O . LYS A 1 234 ? 77.506 1.883 -91.414 1.00 82.25 234 LYS A O 1
ATOM 1892 N N . ILE A 1 235 ? 76.915 0.514 -89.738 1.00 81.62 235 ILE A N 1
ATOM 1893 C CA . ILE A 1 235 ? 77.960 -0.499 -89.990 1.00 81.62 235 ILE A CA 1
ATOM 1894 C C . ILE A 1 235 ? 77.814 -1.107 -91.397 1.00 81.62 235 ILE A C 1
ATOM 1896 O O . ILE A 1 235 ? 78.802 -1.278 -92.113 1.00 81.62 235 ILE A O 1
ATOM 1900 N N . LEU A 1 236 ? 76.586 -1.416 -91.823 1.00 75.19 236 LEU A N 1
ATOM 1901 C CA . LEU A 1 236 ? 76.310 -1.923 -93.169 1.00 75.19 236 LEU A CA 1
ATOM 1902 C C . LEU A 1 236 ? 76.632 -0.876 -94.243 1.00 75.19 236 LEU A C 1
ATOM 1904 O O . LEU A 1 236 ? 77.282 -1.211 -95.226 1.00 75.19 236 LEU A O 1
ATOM 1908 N N . ALA A 1 237 ? 76.255 0.390 -94.048 1.00 74.38 237 ALA A N 1
ATOM 1909 C CA . ALA A 1 237 ? 76.597 1.465 -94.978 1.00 74.38 237 ALA A CA 1
ATOM 1910 C C . ALA A 1 237 ? 78.119 1.670 -95.093 1.00 74.38 237 ALA A C 1
ATOM 1912 O O . ALA A 1 237 ? 78.637 1.739 -96.207 1.00 74.38 237 ALA A O 1
ATOM 1913 N N . ASP A 1 238 ? 78.837 1.690 -93.966 1.00 75.88 238 ASP A N 1
ATOM 1914 C CA . ASP A 1 238 ? 80.297 1.845 -93.930 1.00 75.88 238 ASP A CA 1
ATOM 1915 C C . ASP A 1 238 ? 81.006 0.645 -94.596 1.00 75.88 238 ASP A C 1
ATOM 1917 O O . ASP A 1 238 ? 81.940 0.819 -95.379 1.00 75.88 238 ASP A O 1
ATOM 1921 N N . SER A 1 239 ? 80.527 -0.586 -94.375 1.00 70.31 239 SER A N 1
ATOM 1922 C CA . SER A 1 239 ? 81.066 -1.777 -95.057 1.00 70.31 239 SER A CA 1
ATOM 1923 C C . SER A 1 239 ? 80.764 -1.802 -96.561 1.00 70.31 239 SER A C 1
ATOM 1925 O O . SER A 1 239 ? 81.645 -2.148 -97.346 1.00 70.31 239 SER A O 1
ATOM 1927 N N . MET A 1 240 ? 79.578 -1.366 -97.002 1.00 62.34 240 MET A N 1
ATOM 1928 C CA . MET A 1 240 ? 79.256 -1.242 -98.431 1.00 62.34 240 MET A CA 1
ATOM 1929 C C . MET A 1 240 ? 80.106 -0.170 -99.131 1.00 62.34 240 MET A C 1
ATOM 1931 O O . MET A 1 240 ? 80.527 -0.385 -100.270 1.00 62.34 240 MET A O 1
ATOM 1935 N N . TRP A 1 241 ? 80.438 0.933 -98.451 1.00 61.09 241 TRP A N 1
ATOM 1936 C CA . TRP A 1 241 ? 81.373 1.949 -98.955 1.00 61.09 241 TRP A CA 1
ATOM 1937 C C . TRP A 1 241 ? 82.793 1.403 -99.182 1.00 61.09 241 TRP A C 1
ATOM 1939 O O . TRP A 1 241 ? 83.473 1.838 -100.112 1.00 61.09 241 TRP A O 1
ATOM 1949 N N . HIS A 1 242 ? 83.227 0.405 -98.408 1.00 58.22 242 HIS A N 1
ATOM 1950 C CA . HIS A 1 242 ? 84.524 -0.259 -98.589 1.00 58.22 242 HIS A CA 1
ATOM 1951 C C . HIS A 1 242 ? 84.518 -1.419 -99.601 1.00 58.22 242 HIS A C 1
ATOM 1953 O O . HIS A 1 242 ? 85.586 -1.814 -100.066 1.00 58.22 242 HIS A O 1
ATOM 1959 N N . VAL A 1 243 ? 83.349 -1.940 -99.993 1.00 53.22 243 VAL A N 1
ATOM 1960 C CA . VAL A 1 243 ? 83.212 -2.996 -101.023 1.00 53.22 243 VAL A CA 1
ATOM 1961 C C . VAL A 1 243 ? 82.905 -2.417 -102.414 1.00 53.22 243 VAL A C 1
ATOM 1963 O O . VAL A 1 243 ? 83.187 -3.057 -103.431 1.00 53.22 243 VAL A O 1
ATOM 1966 N N . ALA A 1 244 ? 82.419 -1.173 -102.493 1.00 50.62 244 ALA A N 1
ATOM 1967 C CA . ALA A 1 244 ? 82.218 -0.443 -103.748 1.00 50.62 244 ALA A CA 1
ATOM 1968 C C . ALA A 1 244 ? 83.443 -0.421 -104.704 1.00 50.62 244 ALA A C 1
ATOM 1970 O O . ALA A 1 244 ? 83.228 -0.530 -105.914 1.00 50.62 244 ALA A O 1
ATOM 1971 N N . PRO A 1 245 ? 84.714 -0.390 -104.243 1.00 52.38 245 PRO A N 1
ATOM 1972 C CA . PRO A 1 245 ? 85.869 -0.480 -105.142 1.00 52.38 245 PRO A CA 1
ATOM 1973 C C . PRO A 1 245 ? 86.069 -1.873 -105.765 1.00 52.38 245 PRO A C 1
ATOM 1975 O O . PRO A 1 245 ? 86.730 -1.992 -106.791 1.00 52.38 245 PRO A O 1
ATOM 1978 N N . ILE A 1 246 ? 85.500 -2.933 -105.178 1.00 51.84 246 ILE A N 1
ATOM 1979 C CA . ILE A 1 246 ? 85.687 -4.322 -105.633 1.00 51.84 246 ILE A CA 1
ATOM 1980 C C . ILE A 1 246 ? 84.597 -4.720 -106.643 1.00 51.84 246 ILE A C 1
ATOM 1982 O O . ILE A 1 246 ? 84.890 -5.369 -107.647 1.00 51.84 246 ILE A O 1
ATOM 1986 N N . ALA A 1 247 ? 83.352 -4.268 -106.454 1.00 47.81 247 ALA A N 1
ATOM 1987 C CA . ALA A 1 247 ? 82.262 -4.534 -107.403 1.00 47.81 247 ALA A CA 1
ATOM 1988 C C . ALA A 1 247 ? 82.423 -3.765 -108.732 1.00 47.81 247 ALA A C 1
ATOM 1990 O O . ALA A 1 247 ? 82.114 -4.300 -109.798 1.00 47.81 247 ALA A O 1
ATOM 1991 N N . LEU A 1 248 ? 82.987 -2.551 -108.695 1.00 48.00 248 LEU A N 1
ATOM 1992 C CA . LEU A 1 248 ? 83.364 -1.806 -109.905 1.00 48.00 248 LEU A CA 1
ATOM 1993 C C . LEU A 1 248 ? 84.621 -2.375 -110.594 1.00 48.00 248 LEU A C 1
ATOM 1995 O O . LEU A 1 248 ? 84.796 -2.169 -111.792 1.00 48.00 248 LEU A O 1
ATOM 1999 N N . GLY A 1 249 ? 85.443 -3.159 -109.887 1.00 49.72 249 GLY A N 1
ATOM 2000 C CA . GLY A 1 249 ? 86.558 -3.915 -110.472 1.00 49.72 249 GLY A CA 1
ATOM 2001 C C . GLY A 1 249 ? 86.131 -5.18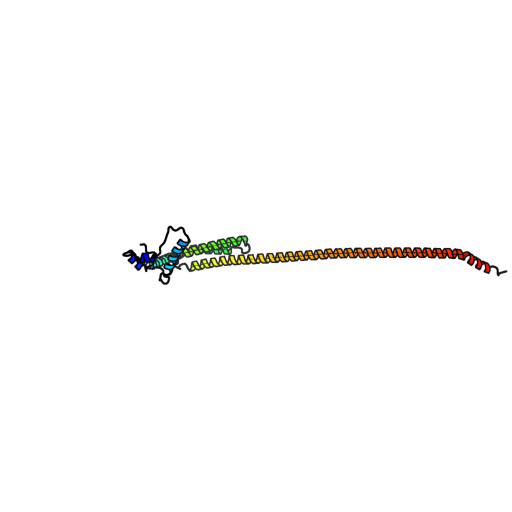9 -111.217 1.00 49.72 249 GLY A C 1
ATOM 2002 O O . GLY A 1 249 ? 86.744 -5.544 -112.221 1.00 49.72 249 GLY A O 1
ATOM 2003 N N . LEU A 1 250 ? 85.053 -5.857 -110.788 1.00 48.59 250 LEU A N 1
ATOM 2004 C CA . LEU A 1 250 ? 84.570 -7.100 -111.417 1.00 48.59 250 LEU A CA 1
ATOM 2005 C C . LEU A 1 250 ? 83.624 -6.874 -112.608 1.00 48.59 250 LEU A C 1
ATOM 2007 O O . LEU A 1 250 ? 83.622 -7.681 -113.535 1.00 48.59 250 LEU A O 1
ATOM 2011 N N . LEU A 1 251 ? 82.886 -5.760 -112.656 1.00 47.56 251 LEU A N 1
ATOM 2012 C CA . LEU A 1 251 ? 82.092 -5.395 -113.842 1.00 47.56 251 LEU A CA 1
ATOM 2013 C C . LEU A 1 251 ? 82.937 -4.778 -114.974 1.00 47.56 251 LEU A C 1
ATOM 2015 O O . LEU A 1 251 ? 82.526 -4.827 -116.131 1.00 47.56 251 LEU A O 1
ATOM 2019 N N . GLY A 1 252 ? 84.145 -4.284 -114.679 1.00 50.09 252 GLY A N 1
ATOM 2020 C CA . GLY A 1 252 ? 85.111 -3.836 -115.691 1.00 50.09 252 GLY A CA 1
ATOM 2021 C C . GLY A 1 252 ? 85.816 -4.973 -116.447 1.00 50.09 252 GLY A C 1
ATOM 2022 O O . GLY A 1 252 ? 86.268 -4.768 -117.571 1.00 50.09 252 GLY A O 1
ATOM 2023 N N . LEU A 1 253 ? 85.871 -6.187 -115.884 1.00 49.19 253 LEU A N 1
ATOM 2024 C CA . LEU A 1 253 ? 86.558 -7.333 -116.499 1.00 49.19 253 LEU A CA 1
ATOM 2025 C C . LEU A 1 253 ? 85.691 -8.124 -117.495 1.00 49.19 253 LEU A C 1
ATOM 2027 O O . LEU A 1 253 ? 86.231 -8.854 -118.321 1.00 49.19 253 LEU A O 1
ATOM 2031 N N . PHE A 1 254 ? 84.366 -7.937 -117.494 1.00 49.66 254 PHE A N 1
ATOM 2032 C CA . PHE A 1 254 ? 83.470 -8.559 -118.482 1.00 49.66 254 PHE A CA 1
ATOM 2033 C C . PHE A 1 254 ? 83.320 -7.757 -119.789 1.00 49.66 254 PHE A C 1
ATOM 2035 O O . PHE A 1 254 ? 82.796 -8.285 -120.767 1.00 49.66 254 PHE A O 1
ATOM 2042 N N . ALA A 1 255 ? 83.816 -6.516 -119.852 1.00 51.31 255 ALA A N 1
ATOM 2043 C CA . ALA A 1 255 ? 83.739 -5.680 -121.055 1.00 51.31 255 ALA A CA 1
ATOM 2044 C C . ALA A 1 255 ? 84.973 -5.774 -121.982 1.00 51.31 255 ALA A C 1
ATOM 2046 O O . ALA A 1 255 ? 84.936 -5.220 -123.077 1.00 51.31 255 ALA A O 1
ATOM 2047 N N . PHE A 1 256 ? 86.045 -6.481 -121.593 1.00 50.09 256 PHE A N 1
ATOM 2048 C CA . PHE A 1 256 ? 87.305 -6.540 -122.362 1.00 50.09 256 PHE A CA 1
ATOM 2049 C C . PHE A 1 256 ? 87.586 -7.893 -123.050 1.00 50.09 256 PHE A C 1
ATOM 2051 O O . PHE A 1 256 ? 88.649 -8.081 -123.626 1.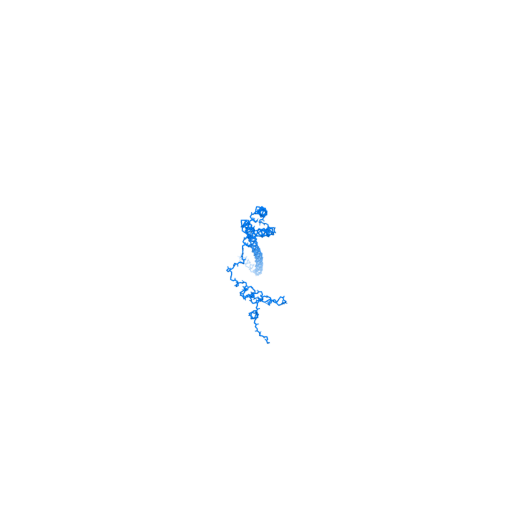00 50.09 256 PHE A O 1
ATOM 2058 N N . LEU A 1 257 ? 86.628 -8.829 -123.045 1.00 47.53 257 LEU A N 1
ATOM 2059 C CA . LEU A 1 257 ? 86.692 -10.102 -123.794 1.00 47.53 257 LEU A CA 1
ATOM 2060 C C . LEU A 1 257 ? 85.810 -10.105 -125.055 1.00 47.53 257 LEU A C 1
ATOM 2062 O O . LEU A 1 257 ? 85.422 -11.157 -125.554 1.00 47.53 257 LEU A O 1
ATOM 2066 N N . ASN A 1 258 ? 85.499 -8.921 -125.583 1.00 47.09 258 ASN A N 1
ATOM 2067 C CA . ASN A 1 258 ? 84.767 -8.761 -126.837 1.00 47.09 258 ASN A CA 1
ATOM 2068 C C . ASN A 1 258 ? 85.503 -7.786 -127.774 1.00 47.09 258 ASN A C 1
ATOM 2070 O O . ASN A 1 258 ? 84.947 -6.771 -128.195 1.00 47.09 258 ASN A O 1
ATOM 2074 N N . LYS A 1 259 ? 86.784 -8.076 -128.038 1.00 39.12 259 LYS A N 1
ATOM 2075 C CA . LYS A 1 259 ? 87.509 -7.751 -129.277 1.00 39.12 259 LYS A CA 1
ATOM 2076 C C . LYS A 1 259 ? 88.883 -8.405 -129.309 1.00 39.12 259 LYS A C 1
ATOM 2078 O O . LYS A 1 259 ? 89.561 -8.374 -128.263 1.00 39.12 259 LYS A O 1
#

Radius of gyration: 60.23 Å; chains: 1; bounding box: 119×29×191 Å